Protein 1WDV (pdb70)

Secondary structure (DSSP, 8-state):
-HHHHHHHHHT---EEE-----SSHHHHHHHHTS-GGGBEEEEEEEETTS-EEEEEEETT--B-S---TTTTS-EEEPPHHHHHHHHSS-GGG--SSS--TTPEEEEEGGGTT-S-EEEE-SSTT-EEEE-HHHHHHHHTPEEE--B-/-HHHHHHHHTT--PEEE------SHHHHHHHHTS-GGGBEEEEEEEETTS-EEEEEEETT--B-S---TTTTS-EEEPPHHHHHHHHSS-TT---SSSPPSS-EEEEEGGGGG-S-EEEEEEETTEEEEE-HHHHHHHH--EEE--B-

Organism: Aeropyrum pernix (strain ATCC 700893 / DSM 11879 / JCM 9820 / NBRC 100138 / K1) (NCBI:txid272557)

B-factor: mean 16.41, std 9.58, range [3.31, 51.86]

InterPro domains:
  IPR007214 YbaK/aminoacyl-tRNA synthetase-associated domain [PF04073] (22-140)
  IPR036754 YbaK/aminoacyl-tRNA synthetase-associated domain superfamily [G3DSA:3.90.960.10] (1-151)
  IPR036754 YbaK/aminoacyl-tRNA synthetase-associated domain superfamily [SSF55826] (2-149)

Sequence (296 aa):
EKVEEWIKARGLTWRLLIQKPTRTVAEAAALLGVSESEIVKTLIVLDNAGGVYAVVIPGDKRLNINSKELAGKPVRLARANEVVELTG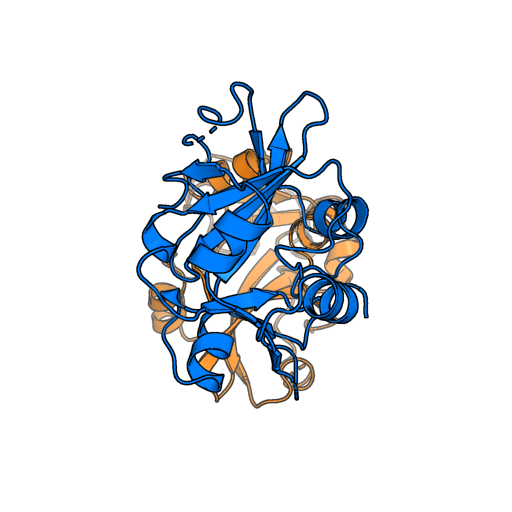YPVGGVPPVALPPNIVLVVDRILLSRKKVYGGGGRENALLEFSPRELVEATGAVVADVSEEKVEEWIKARGLTWRLLIQKPTRTVAEAAALLGVSESEIVKTLIVLDNAGGVYAVVIPGDKRLNINSKELAGKPVRLARANEVVELTGYPVGGVPPVALPPNIVLVVDRILLSRKKVYGGGGRENALLEFSPRELVEATGAVVADVSE

CATH classification: 3.90.960.10

Solvent-accessible surface area: 14643 Å² total

Radius of gyration: 19.97 Å; Cα contacts (8 Å, |Δi|>4): 627; chains: 2; bounding box: 56×34×49 Å

Foldseek 3Di:
DLLVVVCVVVVHPKDKDFPDFDDALCVVQVVVVHDQQQEWEFWWKDFPPGAIETEIGGRVWAWQQVLVVVVVGHMDTQPQVRLCVQFVAHPQARDQDSGPVRYAYEYECVQQVPQWGWYRRRHSGIIMIGGPVVSCVVRVHHYGHTTD/DLLVVQCVVLVHDWDKDFPDFDLALVSVCVVVVHDQQQAWEFFWKAFPVGAIETEIGGRPWAWAQVLVVVVVGHMDTDDQVRCCVQFVAGHSQGFQDSGDPRYAYEYAVVQQVDQWGWYHPRDRGIIIIDHPVVVCVSPVGHYYHTID

Structure (mmCIF, N/CA/C/O backbone):
data_1WDV
#
_entry.id   1WDV
#
_cell.length_a   47.435
_cell.length_b   58.917
_cell.length_c   53.603
_cell.angle_alpha   90.00
_cell.angle_beta   106.80
_cell.angle_gamma   90.00
#
_symmetry.space_group_name_H-M   'P 1 21 1'
#
loop_
_entity.id
_entity.type
_entity.pdbx_description
1 polymer 'hypothetical protein APE2540'
2 water water
#
loop_
_atom_site.group_PDB
_atom_site.id
_atom_site.type_symbol
_atom_site.label_atom_id
_atom_site.label_alt_id
_atom_site.label_comp_id
_atom_site.label_asym_id
_atom_site.label_entity_id
_atom_site.label_seq_id
_atom_site.pdbx_PDB_ins_code
_atom_site.Cartn_x
_atom_site.Cartn_y
_atom_site.Cartn_z
_atom_site.occupancy
_atom_site.B_iso_or_equiv
_atom_site.auth_seq_id
_atom_site.auth_comp_id
_atom_site.auth_asym_id
_atom_site.auth_atom_id
_atom_site.pdbx_PDB_model_num
ATOM 1 N N . GLU A 1 3 ? 25.815 -6.297 18.285 1.00 31.22 3 GLU A N 1
ATOM 2 C CA . GLU A 1 3 ? 24.917 -6.792 19.369 1.00 27.86 3 GLU A CA 1
ATOM 3 C C . GLU A 1 3 ? 25.358 -6.299 20.738 1.00 25.25 3 GLU A C 1
ATOM 4 O O . GLU A 1 3 ? 24.544 -5.783 21.495 1.00 22.09 3 GLU A O 1
ATOM 10 N N . LYS A 1 4 ? 26.643 -6.453 21.050 1.00 22.33 4 LYS A N 1
ATOM 11 C CA . LYS A 1 4 ? 27.150 -6.028 22.347 1.00 21.30 4 LYS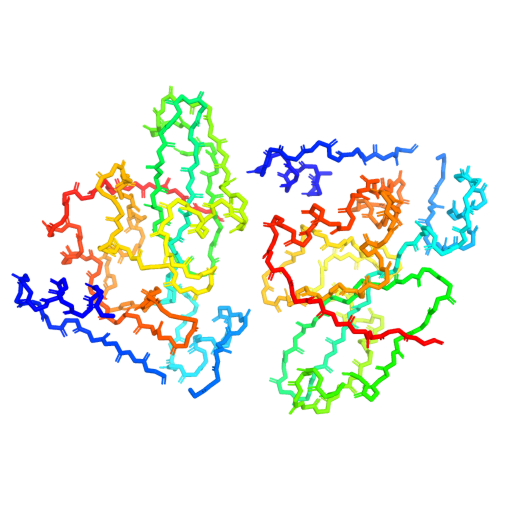 A CA 1
ATOM 12 C C . LYS A 1 4 ? 26.980 -4.528 22.569 1.00 18.39 4 LYS A C 1
ATOM 13 O O . LYS A 1 4 ? 26.638 -4.105 23.663 1.00 17.75 4 LYS A O 1
ATOM 19 N N . VAL A 1 5 ? 27.226 -3.724 21.536 1.00 16.44 5 VAL A N 1
ATOM 20 C CA . VAL A 1 5 ? 27.090 -2.285 21.689 1.00 12.83 5 VAL A CA 1
ATOM 21 C C . VAL A 1 5 ? 25.633 -1.918 21.910 1.00 13.07 5 VAL A C 1
ATOM 22 O O . VAL A 1 5 ? 25.332 -1.124 22.784 1.00 13.07 5 VAL A O 1
ATOM 26 N N . GLU A 1 6 ? 24.732 -2.505 21.119 1.00 15.03 6 GLU A N 1
ATOM 27 C CA . GLU A 1 6 ? 23.298 -2.227 21.277 1.00 19.15 6 GLU A CA 1
ATOM 28 C C . GLU A 1 6 ? 22.812 -2.645 22.664 1.00 17.80 6 GLU A C 1
ATOM 29 O O . GLU A 1 6 ? 22.033 -1.928 23.297 1.00 16.46 6 GLU A O 1
ATOM 35 N N . GLU A 1 7 ? 23.270 -3.811 23.123 1.00 20.39 7 GLU A N 1
ATOM 36 C CA . GLU A 1 7 ? 22.895 -4.331 24.441 1.00 20.61 7 GLU A CA 1
ATOM 37 C C . GLU A 1 7 ? 23.442 -3.421 25.557 1.00 19.32 7 GLU A C 1
ATOM 38 O O . GLU A 1 7 ? 22.825 -3.266 26.608 1.00 17.66 7 GLU A O 1
ATOM 44 N N . TRP A 1 8 ? 24.594 -2.797 25.321 1.00 17.70 8 TRP A N 1
ATOM 45 C CA . TRP A 1 8 ? 25.200 -1.933 26.315 1.00 15.77 8 TRP A CA 1
ATOM 46 C C . TRP A 1 8 ? 24.347 -0.683 26.491 1.00 14.50 8 TRP A C 1
ATOM 47 O O . TRP A 1 8 ? 24.086 -0.240 27.606 1.00 13.85 8 TRP A O 1
ATOM 58 N N . ILE A 1 9 ? 23.917 -0.110 25.370 1.00 12.25 9 ILE A N 1
ATOM 59 C CA . ILE A 1 9 ? 23.109 1.094 25.370 1.00 13.74 9 ILE A CA 1
ATOM 60 C C . ILE A 1 9 ? 21.806 0.879 26.108 1.00 16.01 9 ILE A C 1
ATOM 61 O O . ILE A 1 9 ? 21.397 1.702 26.928 1.00 16.56 9 ILE A O 1
ATOM 66 N N . LYS A 1 10 ? 21.156 -0.226 25.781 1.00 16.70 10 LYS A N 1
ATOM 67 C CA . LYS A 1 10 ? 19.887 -0.562 26.408 1.00 20.57 10 LYS A CA 1
ATOM 68 C C . LYS A 1 10 ? 20.049 -0.749 27.927 1.00 21.54 10 LYS A C 1
ATOM 69 O O . LYS A 1 10 ? 19.238 -0.237 28.724 1.00 21.48 10 LYS A O 1
ATOM 75 N N . ALA A 1 11 ? 21.096 -1.468 28.332 1.00 22.63 11 ALA A N 1
ATOM 76 C CA . ALA A 1 11 ? 21.339 -1.709 29.755 1.00 22.19 11 ALA A CA 1
ATOM 77 C C . ALA A 1 11 ? 21.572 -0.424 30.577 1.00 23.82 11 ALA A C 1
ATOM 78 O O . ALA A 1 11 ? 21.284 -0.387 31.784 1.00 26.14 11 ALA A O 1
ATOM 80 N N . ARG A 1 12 ? 22.086 0.628 29.944 1.00 20.40 12 ARG A N 1
ATOM 81 C CA . ARG A 1 12 ? 22.334 1.889 30.633 1.00 20.29 12 ARG A CA 1
ATOM 82 C C . ARG A 1 12 ? 21.179 2.882 30.421 1.00 21.04 12 ARG A C 1
ATOM 83 O O . ARG A 1 12 ? 21.197 3.984 30.981 1.00 22.20 12 ARG A O 1
ATOM 91 N N . GLY A 1 13 ? 20.205 2.491 29.603 1.00 20.16 13 GLY A N 1
ATOM 92 C CA . GLY A 1 13 ? 19.045 3.328 29.305 1.00 19.61 13 GLY A CA 1
ATOM 93 C C . GLY A 1 13 ? 19.372 4.603 28.550 1.00 18.06 13 GLY A C 1
ATOM 94 O O . GLY A 1 13 ? 18.698 5.621 28.703 1.00 21.01 13 GLY A O 1
ATOM 95 N N . LEU A 1 14 ? 20.408 4.557 27.724 1.00 15.67 14 LEU A N 1
ATOM 96 C CA . LEU A 1 14 ? 20.825 5.740 26.997 1.00 15.04 14 LEU A CA 1
ATOM 97 C C . LEU A 1 14 ? 20.115 5.880 25.658 1.00 13.19 14 LEU A C 1
ATOM 98 O O . LEU A 1 14 ? 19.519 4.909 25.149 1.00 14.19 14 LEU A O 1
ATOM 103 N N . THR A 1 15 ? 20.170 7.090 25.104 1.00 12.49 15 THR A N 1
ATOM 104 C CA . THR A 1 15 ? 19.519 7.403 23.833 1.00 12.67 15 THR A CA 1
ATOM 105 C C . THR A 1 15 ? 20.430 7.270 22.612 1.00 11.63 15 THR A C 1
ATOM 106 O O . THR A 1 15 ? 20.022 7.615 21.497 1.00 12.87 15 THR A O 1
ATOM 110 N N . TRP A 1 16 ? 21.635 6.741 22.818 1.00 10.36 16 TRP A N 1
ATOM 111 C CA . TRP A 1 16 ? 22.597 6.581 21.722 1.00 9.89 16 TRP A CA 1
ATOM 112 C C . TRP A 1 16 ? 22.021 5.677 20.637 1.00 10.31 16 TRP A C 1
ATOM 113 O O . TRP A 1 16 ? 21.205 4.804 20.911 1.00 12.35 16 TRP A O 1
ATOM 124 N N . ARG A 1 17 ? 22.479 5.871 19.406 1.00 9.79 17 ARG A N 1
ATOM 125 C CA . ARG A 1 17 ? 21.946 5.116 18.284 1.00 11.25 17 ARG A CA 1
ATOM 126 C C . ARG A 1 17 ? 23.043 4.602 17.379 1.00 10.54 17 ARG A C 1
ATOM 127 O O . ARG A 1 17 ? 24.117 5.195 17.318 1.00 11.68 17 ARG A O 1
ATOM 135 N N . LEU A 1 18 ? 22.768 3.511 16.666 1.00 8.96 18 LEU A N 1
ATOM 136 C CA . LEU A 1 18 ? 23.723 2.992 15.684 1.00 10.14 18 LEU A CA 1
ATOM 137 C C . LEU A 1 18 ? 23.232 3.431 14.300 1.00 11.61 18 LEU A C 1
ATOM 138 O O . LEU A 1 18 ? 22.065 3.200 13.939 1.00 15.51 18 LEU A O 1
ATOM 143 N N . LEU A 1 19 ? 24.101 4.077 13.536 1.00 9.83 19 LEU A N 1
ATOM 144 C CA . LEU A 1 19 ? 23.757 4.531 12.195 1.00 10.80 19 LEU A CA 1
ATOM 145 C C . LEU A 1 19 ? 24.498 3.599 11.261 1.00 10.39 19 LEU A C 1
ATOM 146 O O . LEU A 1 19 ? 25.654 3.252 11.505 1.00 10.65 19 LEU A O 1
ATOM 151 N N . ILE A 1 20 ? 23.837 3.180 10.186 1.00 10.83 20 ILE A N 1
ATOM 152 C CA . ILE A 1 20 ? 24.458 2.222 9.267 1.00 10.16 20 ILE A CA 1
ATOM 153 C C . ILE A 1 20 ? 24.846 2.807 7.930 1.00 9.48 20 ILE A C 1
ATOM 154 O O . ILE A 1 20 ? 24.037 3.448 7.282 1.00 9.98 20 ILE A O 1
ATOM 167 N N . GLN A 1 22 ? 25.768 2.147 4.086 1.00 13.82 22 GLN A N 1
ATOM 168 C CA . GLN A 1 22 ? 25.518 1.061 3.142 1.00 11.98 22 GLN A CA 1
ATOM 169 C C . GLN A 1 22 ? 26.817 0.325 2.784 1.00 14.63 22 GLN A C 1
ATOM 170 O O . GLN A 1 22 ? 26.849 -0.908 2.689 1.00 16.16 22 GLN A O 1
ATOM 176 N N . LYS A 1 23 ? 27.878 1.093 2.573 1.00 14.23 23 LYS A N 1
ATOM 177 C CA . LYS A 1 23 ? 29.194 0.537 2.312 1.00 16.81 23 LYS A CA 1
ATOM 178 C C . LYS A 1 23 ? 30.070 1.111 3.417 1.00 17.47 23 LYS A C 1
ATOM 179 O O . LYS A 1 23 ? 29.954 2.278 3.767 1.00 15.06 23 LYS A O 1
ATOM 185 N N . PRO A 1 24 ? 30.950 0.296 3.996 1.00 18.78 24 PRO A N 1
ATOM 186 C CA . PRO A 1 24 ? 31.781 0.882 5.055 1.00 16.99 24 PRO A CA 1
ATOM 187 C C . PRO A 1 24 ? 32.660 2.039 4.552 1.00 16.39 24 PRO A C 1
ATOM 188 O O . PRO A 1 24 ? 33.165 2.013 3.433 1.00 15.23 24 PRO A O 1
ATOM 192 N N . THR A 1 25 ? 32.837 3.068 5.376 1.00 17.37 25 THR A N 1
ATOM 193 C CA . THR A 1 25 ? 33.676 4.163 4.930 1.00 17.28 25 THR A CA 1
ATOM 194 C C . THR A 1 25 ? 35.114 3.744 5.108 1.00 16.76 25 THR A C 1
ATOM 195 O O . THR A 1 25 ? 35.437 2.939 5.991 1.00 20.41 25 THR A O 1
ATOM 199 N N . ARG A 1 26 ? 35.968 4.286 4.268 1.00 18.42 26 ARG A N 1
ATOM 200 C CA . ARG A 1 26 ? 37.382 3.946 4.311 1.00 19.98 26 ARG A CA 1
ATOM 201 C C . ARG A 1 26 ? 38.229 5.053 4.908 1.00 17.94 26 ARG A C 1
ATOM 202 O O . ARG A 1 26 ? 39.407 4.834 5.224 1.00 20.68 26 ARG A O 1
ATOM 210 N N . THR A 1 27 ? 37.647 6.243 5.046 1.00 14.43 27 THR A N 1
ATOM 211 C CA . THR A 1 27 ? 38.382 7.371 5.619 1.00 12.67 27 THR A CA 1
ATOM 212 C C . THR A 1 27 ? 37.468 8.222 6.504 1.00 11.19 27 THR A C 1
ATOM 213 O O . THR A 1 27 ? 36.220 8.173 6.400 1.00 9.98 27 THR A O 1
ATOM 217 N N . VAL A 1 28 ? 38.098 9.015 7.374 1.00 10.32 28 VAL A N 1
ATOM 218 C CA . VAL A 1 28 ? 37.346 9.906 8.247 1.00 10.53 28 VAL A CA 1
ATOM 219 C C . VAL A 1 28 ? 36.628 10.970 7.392 1.00 8.99 28 VAL A C 1
ATOM 220 O O . VAL A 1 28 ? 35.491 11.375 7.701 1.00 8.51 28 VAL A O 1
ATOM 224 N N . ALA A 1 29 ? 37.278 11.426 6.319 1.00 7.09 29 ALA A N 1
ATOM 225 C CA . ALA A 1 29 ? 36.659 12.417 5.437 1.00 7.12 29 ALA A CA 1
ATOM 226 C C . ALA A 1 29 ? 35.339 11.870 4.898 1.00 8.70 29 ALA A C 1
ATOM 227 O O . ALA A 1 29 ? 34.328 12.578 4.869 1.00 7.95 29 ALA A O 1
ATOM 229 N N . GLU A 1 30 ? 35.353 10.608 4.465 1.00 8.95 30 GLU A N 1
ATOM 230 C CA . GLU A 1 30 ? 34.133 10.030 3.917 1.00 9.81 30 GLU A CA 1
ATOM 231 C C . GLU A 1 30 ? 33.023 9.926 4.960 1.00 8.89 30 GLU A C 1
ATOM 232 O O . GLU A 1 30 ? 31.884 10.257 4.673 1.00 7.91 30 GLU A O 1
ATOM 238 N N . ALA A 1 31 ? 33.361 9.487 6.173 1.00 7.27 31 ALA A N 1
ATOM 239 C CA . ALA A 1 31 ? 32.356 9.376 7.219 1.00 6.97 31 ALA A CA 1
ATOM 240 C C . ALA A 1 31 ? 31.777 10.755 7.547 1.00 8.49 31 ALA A C 1
ATOM 241 O O . ALA A 1 31 ? 30.554 10.931 7.694 1.00 9.99 31 ALA A O 1
ATOM 243 N N . ALA A 1 32 ? 32.641 11.766 7.628 1.00 7.87 32 ALA A N 1
ATOM 244 C CA . ALA A 1 32 ? 32.121 13.095 7.954 1.00 7.22 32 ALA A CA 1
ATOM 245 C C . ALA A 1 32 ? 31.168 13.620 6.859 1.00 6.82 32 ALA A C 1
ATOM 246 O O . ALA A 1 32 ? 30.071 14.119 7.143 1.00 7.20 32 ALA A O 1
ATOM 248 N N . ALA A 1 33 ? 31.568 13.466 5.610 1.00 7.60 33 ALA A N 1
ATOM 249 C CA . ALA A 1 33 ? 30.753 13.929 4.489 1.00 8.89 33 ALA A CA 1
ATOM 250 C C . ALA A 1 33 ? 29.410 13.223 4.417 1.00 8.25 33 ALA A C 1
ATOM 251 O O . ALA A 1 33 ? 28.376 13.872 4.215 1.00 11.29 33 ALA A O 1
ATOM 253 N N . LEU A 1 34 ? 29.415 11.906 4.582 1.00 8.44 34 LEU A N 1
ATOM 254 C CA . LEU A 1 34 ? 28.169 11.141 4.492 1.00 10.56 34 LEU A CA 1
ATOM 255 C C . LEU A 1 34 ? 27.170 11.461 5.596 1.00 11.42 34 LEU A C 1
ATOM 256 O O . LEU A 1 34 ? 25.955 11.348 5.393 1.00 12.94 34 LEU A O 1
ATOM 261 N N . LEU A 1 35 ? 27.667 11.887 6.754 1.00 7.58 35 LEU A N 1
ATOM 262 C CA . LEU A 1 35 ? 26.813 12.276 7.867 1.00 10.22 35 LEU A CA 1
ATOM 263 C C . LEU A 1 35 ? 26.538 13.793 7.908 1.00 9.83 35 LEU A C 1
ATOM 264 O O . LEU A 1 35 ? 25.749 14.288 8.730 1.00 12.35 35 LEU A O 1
ATOM 269 N N . GLY A 1 36 ? 27.201 14.535 7.020 1.00 10.11 36 GLY A N 1
ATOM 270 C CA . GLY A 1 36 ? 27.000 15.974 6.961 1.00 9.45 36 GLY A CA 1
ATOM 271 C C . GLY A 1 36 ? 27.602 16.747 8.116 1.00 9.47 36 GLY A C 1
ATOM 272 O O . GLY A 1 36 ? 27.121 17.832 8.478 1.00 9.92 36 GLY A O 1
ATOM 273 N N . VAL A 1 37 ? 28.661 16.191 8.702 1.00 7.27 37 VAL A N 1
ATOM 274 C CA . VAL A 1 37 ? 29.306 16.830 9.833 1.00 6.59 37 VAL A CA 1
ATOM 275 C C . VAL A 1 37 ? 30.758 17.083 9.516 1.00 5.91 37 VAL A C 1
ATOM 276 O O . VAL A 1 37 ? 31.144 16.998 8.365 1.00 6.35 37 VAL A O 1
ATOM 280 N N . SER A 1 38 ? 31.542 17.434 10.526 1.00 7.13 38 SER A N 1
ATOM 281 C CA . SER A 1 38 ? 32.970 17.702 10.308 1.00 7.52 38 SER A CA 1
ATOM 282 C C . SER A 1 38 ? 33.776 16.521 10.764 1.00 6.81 38 SER A C 1
ATOM 283 O O . SER A 1 38 ? 33.262 15.658 11.466 1.00 6.14 38 SER A O 1
ATOM 286 N N . GLU A 1 39 ? 35.046 16.479 10.375 1.00 6.07 39 GLU A N 1
ATOM 287 C CA . GLU A 1 39 ? 35.881 15.369 10.801 1.00 7.27 39 GLU A CA 1
ATOM 288 C C . GLU A 1 39 ? 36.043 15.322 12.310 1.00 8.43 39 GLU A C 1
ATOM 289 O O . GLU A 1 39 ? 36.201 14.238 12.887 1.00 7.90 39 GLU A O 1
ATOM 295 N N . SER A 1 40 ? 36.006 16.486 12.951 1.00 7.73 40 SER A N 1
ATOM 296 C CA . SER A 1 40 ? 36.160 16.532 14.399 1.00 5.59 40 SER A CA 1
ATOM 297 C C . SER A 1 40 ? 34.991 15.853 15.110 1.00 8.56 40 SER A C 1
ATOM 298 O O . SER A 1 40 ? 35.098 15.525 16.291 1.00 10.36 40 SER A O 1
ATOM 301 N N . GLU A 1 41 ? 33.894 15.656 14.395 1.00 6.02 41 GLU A N 1
ATOM 302 C CA . GLU A 1 41 ? 32.728 14.964 14.967 1.00 5.19 41 GLU A CA 1
ATOM 303 C C . GLU A 1 41 ? 32.723 13.464 14.725 1.00 6.55 41 GLU A C 1
ATOM 304 O O . GLU A 1 41 ? 31.815 12.762 15.194 1.00 6.79 41 GLU A O 1
ATOM 310 N N . ILE A 1 42 ? 33.695 12.973 13.952 1.00 3.31 42 ILE A N 1
ATOM 311 C CA . ILE A 1 42 ? 33.845 11.530 13.706 1.00 7.18 42 ILE A CA 1
ATOM 312 C C . ILE A 1 42 ? 34.989 11.140 14.653 1.00 10.25 42 ILE A C 1
ATOM 313 O O . ILE A 1 42 ? 36.155 11.492 14.411 1.00 13.98 42 ILE A O 1
ATOM 318 N N . VAL A 1 43 ? 34.697 10.406 15.710 1.00 7.10 43 VAL A N 1
ATOM 319 C CA . VAL A 1 43 ? 35.762 10.103 16.652 1.00 6.73 43 VAL A CA 1
ATOM 320 C C . VAL A 1 43 ? 36.320 8.711 16.483 1.00 9.27 43 VAL A C 1
ATOM 321 O O . VAL A 1 43 ? 35.596 7.781 16.143 1.00 11.08 43 VAL A O 1
ATOM 325 N N . LYS A 1 44 ? 37.621 8.579 16.706 1.00 10.36 44 LYS A N 1
ATOM 326 C CA . LYS A 1 44 ? 38.211 7.259 16.587 1.00 11.53 44 LYS A CA 1
ATOM 327 C C . LYS A 1 44 ? 38.609 6.756 17.957 1.00 8.89 44 LYS A C 1
ATOM 328 O O . LYS A 1 44 ? 39.023 7.540 18.801 1.00 11.01 44 LYS A O 1
ATOM 334 N N . THR A 1 45 ? 38.402 5.456 18.169 1.00 11.29 45 THR A N 1
ATOM 335 C CA . THR A 1 45 ? 38.759 4.763 19.403 1.00 9.32 45 THR A CA 1
ATOM 336 C C . THR A 1 45 ? 40.076 4.102 19.069 1.00 9.17 45 THR A C 1
ATOM 337 O O . THR A 1 45 ? 40.101 3.113 18.340 1.00 10.95 45 THR A O 1
ATOM 341 N N . LEU A 1 46 ? 41.164 4.657 19.572 1.00 7.40 46 LEU A N 1
ATOM 342 C CA . LEU A 1 46 ? 42.484 4.109 19.301 1.00 6.83 46 LEU A CA 1
ATOM 343 C C . LEU A 1 46 ? 42.956 3.223 20.423 1.00 6.91 46 LEU A C 1
ATOM 344 O O . LEU A 1 46 ? 42.926 3.624 21.579 1.00 11.43 46 LEU A O 1
ATOM 349 N N . ILE A 1 47 ? 43.423 2.022 20.100 1.00 5.55 47 ILE A N 1
ATOM 350 C CA . ILE A 1 47 ? 43.923 1.161 21.173 1.00 5.87 47 ILE A CA 1
ATOM 351 C C . ILE A 1 47 ? 45.408 1.449 21.390 1.00 8.30 47 ILE A C 1
ATOM 352 O O . ILE A 1 47 ? 46.225 1.447 20.442 1.00 7.29 47 ILE A O 1
ATOM 357 N N . VAL A 1 48 ? 45.765 1.696 22.652 1.00 7.27 48 VAL A N 1
ATOM 358 C CA . VAL A 1 48 ? 47.142 2.015 23.016 1.00 6.26 48 VAL A CA 1
ATOM 359 C C . VAL A 1 48 ? 47.623 0.981 24.035 1.00 8.49 48 VAL A C 1
ATOM 360 O O . VAL A 1 48 ? 46.861 0.574 24.920 1.00 8.15 48 VAL A O 1
ATOM 364 N N . LEU A 1 49 ? 48.887 0.570 23.903 1.00 5.94 49 LEU A N 1
ATOM 365 C CA . LEU A 1 49 ? 49.445 -0.445 24.791 1.00 5.77 49 LEU A CA 1
ATOM 366 C C . LEU A 1 49 ? 50.625 0.067 25.583 1.00 7.87 49 LEU A C 1
ATOM 367 O O . LEU A 1 49 ? 51.479 0.745 25.021 1.00 10.44 49 LEU A O 1
ATOM 372 N N . ASP A 1 50 ? 50.707 -0.246 26.875 1.00 8.43 50 ASP A N 1
ATOM 373 C CA . ASP A 1 50 ? 51.900 0.151 27.593 1.00 10.74 50 ASP A CA 1
ATOM 374 C C . ASP A 1 50 ? 52.825 -1.074 27.622 1.00 13.13 50 ASP A C 1
ATOM 375 O O . ASP A 1 50 ? 52.479 -2.136 27.095 1.00 11.58 50 ASP A O 1
ATOM 380 N N . ASN A 1 51 ? 54.019 -0.942 28.187 1.00 12.82 51 ASN A N 1
ATOM 381 C CA . ASN A 1 51 ? 54.924 -2.083 28.194 1.00 15.80 51 ASN A CA 1
ATOM 382 C C . ASN A 1 51 ? 54.770 -3.077 29.349 1.00 16.07 51 ASN A C 1
ATOM 383 O O . ASN A 1 51 ? 55.675 -3.884 29.600 1.00 17.98 51 ASN A O 1
ATOM 388 N N . ALA A 1 52 ? 53.634 -3.043 30.039 1.00 12.20 52 ALA A N 1
ATOM 389 C CA . ALA A 1 52 ? 53.387 -3.951 31.144 1.00 15.39 52 ALA A CA 1
ATOM 390 C C . ALA A 1 52 ? 52.011 -4.600 31.079 1.00 12.94 52 ALA A C 1
ATOM 391 O O . ALA A 1 52 ? 51.388 -4.840 32.107 1.00 15.44 52 ALA A O 1
ATOM 393 N N . GLY A 1 53 ? 51.525 -4.857 29.862 1.00 11.95 53 GLY A N 1
ATOM 394 C CA . GLY A 1 53 ? 50.237 -5.497 29.703 1.00 11.08 53 GLY A CA 1
ATOM 395 C C . GLY A 1 53 ? 49.012 -4.598 29.768 1.00 11.02 53 GLY A C 1
ATOM 396 O O . GLY A 1 53 ? 47.885 -5.080 29.639 1.00 12.64 53 GLY A O 1
ATOM 397 N N . GLY A 1 54 ? 49.215 -3.299 29.939 1.00 10.01 54 GLY A N 1
ATOM 398 C CA . GLY A 1 54 ? 48.080 -2.387 30.024 1.00 9.62 54 GLY A CA 1
ATOM 399 C C . GLY A 1 54 ? 47.503 -2.040 28.657 1.00 9.09 54 GLY A C 1
ATOM 400 O O . GLY A 1 54 ? 48.236 -1.903 27.672 1.00 9.50 54 GLY A O 1
ATOM 401 N N . VAL A 1 55 ? 46.183 -1.915 28.595 1.00 9.07 55 VAL A N 1
ATOM 402 C CA . VAL A 1 55 ? 45.536 -1.617 27.331 1.00 8.35 55 VAL A CA 1
ATOM 403 C C . VAL A 1 55 ? 44.574 -0.472 27.546 1.00 7.45 55 VAL A C 1
ATOM 404 O O . VAL A 1 55 ? 43.766 -0.492 28.480 1.00 6.83 55 VAL A O 1
ATOM 408 N N . TYR A 1 56 ? 44.650 0.512 26.660 1.00 6.68 56 TYR A N 1
ATOM 409 C CA . TYR A 1 56 ? 43.787 1.676 26.730 1.00 6.32 56 TYR A CA 1
ATOM 410 C C . TYR A 1 56 ? 43.018 1.885 25.421 1.00 5.63 56 TYR A C 1
ATOM 411 O O . TYR A 1 56 ? 43.493 1.493 24.352 1.00 8.42 56 TYR A O 1
ATOM 420 N N . ALA A 1 57 ? 41.826 2.463 25.523 1.00 5.45 57 ALA A N 1
ATOM 421 C CA . ALA A 1 57 ? 41.005 2.816 24.351 1.00 3.68 57 ALA A CA 1
ATOM 422 C C . ALA A 1 57 ? 40.949 4.339 24.510 1.00 4.96 57 ALA A C 1
ATOM 423 O O . ALA A 1 57 ? 40.450 4.844 25.503 1.00 6.56 57 ALA A O 1
ATOM 425 N N . VAL A 1 58 ? 41.469 5.050 23.515 1.00 6.02 58 VAL A N 1
ATOM 426 C CA . VAL A 1 58 ? 41.584 6.500 23.579 1.00 5.69 58 VAL A CA 1
ATOM 427 C C . VAL A 1 58 ? 40.739 7.124 22.470 1.00 6.31 58 VAL A C 1
ATOM 428 O O . VAL A 1 58 ? 41.011 6.928 21.289 1.00 6.93 58 VAL A O 1
ATOM 432 N N . VAL A 1 59 ? 39.725 7.889 22.868 1.00 4.73 59 VAL A N 1
ATOM 433 C CA . VAL A 1 59 ? 38.814 8.512 21.927 1.00 6.12 59 VAL A CA 1
ATOM 434 C C . VAL A 1 59 ? 39.234 9.931 21.612 1.00 6.24 59 VAL A C 1
ATOM 435 O O . VAL A 1 59 ? 39.285 10.789 22.507 1.00 7.80 59 VAL A O 1
ATOM 439 N N . ILE A 1 60 ? 39.545 10.171 20.332 1.00 6.65 60 ILE A N 1
ATOM 440 C CA . ILE A 1 60 ? 39.991 11.489 19.889 1.00 6.77 60 ILE A CA 1
ATOM 441 C C . ILE A 1 60 ? 39.241 11.959 18.646 1.00 5.61 60 ILE A C 1
ATOM 442 O O . ILE A 1 60 ? 38.592 11.161 17.955 1.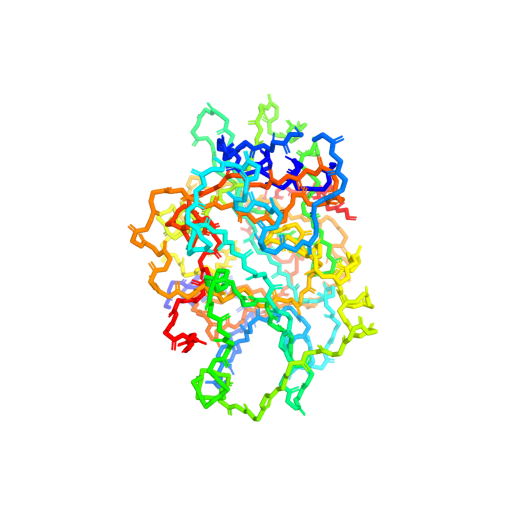00 7.44 60 ILE A O 1
ATOM 447 N N . PRO A 1 61 ? 39.272 13.273 18.375 1.00 7.68 61 PRO A N 1
ATOM 448 C CA . PRO A 1 61 ? 38.609 13.869 17.201 1.00 9.35 61 PRO A CA 1
ATOM 449 C C . PRO A 1 61 ? 39.201 13.277 15.929 1.00 9.22 61 PRO A C 1
ATOM 450 O O . PRO A 1 61 ? 40.387 12.976 15.870 1.00 8.64 61 PRO A O 1
ATOM 454 N N . GLY A 1 62 ? 38.377 13.150 14.901 1.00 8.87 62 GLY A N 1
ATOM 455 C CA . GLY A 1 62 ? 38.817 12.542 13.660 1.00 7.87 62 GLY A CA 1
ATOM 456 C C . GLY A 1 62 ? 39.872 13.288 12.884 1.00 8.23 62 GLY A C 1
ATOM 457 O O . GLY A 1 62 ? 40.581 12.665 12.058 1.00 7.88 62 GLY A O 1
ATOM 458 N N . ASP A 1 63 ? 39.956 14.602 13.118 1.00 7.00 63 ASP A N 1
ATOM 459 C CA . ASP A 1 63 ? 40.946 15.427 12.438 1.00 7.73 63 ASP A CA 1
ATOM 460 C C . ASP A 1 63 ? 42.239 15.579 13.238 1.00 9.88 63 ASP A C 1
ATOM 461 O O . ASP A 1 63 ? 43.060 16.434 12.925 1.00 9.58 63 ASP A O 1
ATOM 466 N N . LYS A 1 64 ? 42.444 14.739 14.255 1.00 9.63 64 LYS A N 1
ATOM 467 C CA . LYS A 1 64 ? 43.694 14.806 15.028 1.00 10.35 64 LYS A CA 1
ATOM 468 C C . LYS A 1 64 ? 44.319 13.423 15.073 1.00 11.24 64 LYS A C 1
ATOM 469 O O . LYS A 1 64 ? 43.746 12.455 14.582 1.00 11.47 64 LYS A O 1
ATOM 475 N N . ARG A 1 65 ? 45.535 13.352 15.605 1.00 9.93 65 ARG A N 1
ATOM 476 C CA . ARG A 1 65 ? 46.225 12.078 15.781 1.00 11.03 65 ARG A CA 1
ATOM 477 C C . ARG A 1 65 ? 46.612 11.967 17.248 1.00 9.86 65 ARG A C 1
ATOM 478 O O . ARG A 1 65 ? 46.594 12.953 17.992 1.00 9.63 65 ARG A O 1
ATOM 486 N N . LEU A 1 66 ? 46.946 10.766 17.682 1.00 7.90 66 LEU A N 1
ATOM 487 C CA . LEU A 1 66 ? 47.329 10.587 19.076 1.00 8.18 66 LEU A CA 1
ATOM 488 C C . LEU A 1 66 ? 48.649 11.265 19.436 1.00 8.85 66 LEU A C 1
ATOM 489 O O . LEU A 1 66 ? 49.615 11.201 18.671 1.00 9.19 66 LEU A O 1
ATOM 494 N N . ASN A 1 67 ? 48.680 11.908 20.605 1.00 10.20 67 ASN A N 1
ATOM 495 C CA . ASN A 1 67 ? 49.904 12.517 21.113 1.00 12.44 67 ASN A CA 1
ATOM 496 C C . ASN A 1 67 ? 50.488 11.411 22.023 1.00 11.52 67 ASN A C 1
ATOM 497 O O . ASN A 1 67 ? 50.055 11.227 23.175 1.00 11.02 67 ASN A O 1
ATOM 502 N N . ILE A 1 68 ? 51.440 10.657 21.477 1.00 11.37 68 ILE A N 1
ATOM 503 C CA . ILE A 1 68 ? 52.059 9.544 22.193 1.00 14.14 68 ILE A CA 1
ATOM 504 C C . ILE A 1 68 ? 52.656 9.948 23.529 1.00 14.16 68 ILE A C 1
ATOM 505 O O . ILE A 1 68 ? 52.437 9.285 24.536 1.00 13.51 68 ILE A O 1
ATOM 510 N N . ASN A 1 69 ? 53.392 11.047 23.528 1.00 14.57 69 ASN A N 1
ATOM 511 C CA . ASN A 1 69 ? 54.023 11.546 24.744 1.00 16.66 69 ASN A CA 1
ATOM 512 C C . ASN A 1 69 ? 52.980 11.798 25.823 1.00 14.13 69 ASN A C 1
ATOM 513 O O . ASN A 1 69 ? 53.207 11.520 26.989 1.00 13.56 69 ASN A O 1
ATOM 518 N N . SER A 1 70 ? 51.836 12.344 25.430 1.00 15.37 70 SER A N 1
ATOM 519 C CA . SER A 1 70 ? 50.784 12.587 26.403 1.00 15.73 70 SER A CA 1
ATOM 520 C C . SER A 1 70 ? 50.258 11.297 27.025 1.00 14.63 70 SER A C 1
ATOM 521 O O . SER A 1 70 ? 49.966 11.268 28.217 1.00 12.73 70 SER A O 1
ATOM 532 N N . LYS A 1 72 ? 52.015 8.554 27.339 1.00 13.39 72 LYS A N 1
ATOM 533 C CA . LYS A 1 72 ? 53.108 8.016 28.136 1.00 13.66 72 LYS A CA 1
ATOM 534 C C . LYS A 1 72 ? 53.043 8.643 29.522 1.00 13.72 72 LYS A C 1
ATOM 535 O O . LYS A 1 72 ? 53.259 7.962 30.534 1.00 14.74 72 LYS A O 1
ATOM 541 N N . GLU A 1 73 ? 52.740 9.940 29.565 1.00 13.72 73 GLU A N 1
ATOM 542 C CA . GLU A 1 73 ? 52.615 10.654 30.835 1.00 15.62 73 GLU A CA 1
ATOM 543 C C . GLU A 1 73 ? 51.384 10.156 31.596 1.00 15.49 73 GLU A C 1
ATOM 544 O O . GLU A 1 73 ? 51.437 9.901 32.803 1.00 15.82 73 GLU A O 1
ATOM 550 N N . LEU A 1 74 ? 50.270 9.996 30.892 1.00 15.10 74 LEU A N 1
ATOM 551 C CA . LEU A 1 74 ? 49.051 9.525 31.552 1.00 17.21 74 LEU A CA 1
ATOM 552 C C . LEU A 1 74 ? 49.240 8.106 32.089 1.00 17.89 74 LEU A C 1
ATOM 553 O O . LEU A 1 74 ? 48.891 7.803 33.241 1.00 18.94 74 LEU A O 1
ATOM 558 N N . ALA A 1 75 ? 49.808 7.236 31.261 1.00 16.34 75 ALA A N 1
ATOM 559 C CA . ALA A 1 75 ? 50.026 5.840 31.643 1.00 18.41 75 ALA A CA 1
ATOM 560 C C . ALA A 1 75 ? 51.108 5.696 32.705 1.00 19.82 75 ALA A C 1
ATOM 561 O O . ALA A 1 75 ? 51.061 4.780 33.532 1.00 22.82 75 ALA A O 1
ATOM 563 N N . GLY A 1 76 ? 52.090 6.593 32.659 1.00 20.41 76 GLY A N 1
ATOM 564 C CA . GLY A 1 76 ? 53.193 6.535 33.598 1.00 20.67 76 GLY A CA 1
ATOM 565 C C . GLY A 1 76 ? 54.184 5.465 33.181 1.00 19.61 76 GLY A C 1
ATOM 566 O O . GLY A 1 76 ? 55.072 5.098 33.944 1.00 18.81 76 GLY A O 1
ATOM 567 N N . LYS A 1 77 ? 54.031 4.975 31.954 1.00 18.69 77 LYS A N 1
ATOM 568 C CA . LYS A 1 77 ? 54.873 3.915 31.399 1.00 17.55 77 LYS A CA 1
ATOM 569 C C . LYS A 1 77 ? 55.007 4.132 29.899 1.00 15.51 77 LYS A C 1
ATOM 570 O O . LYS A 1 77 ? 54.183 4.802 29.301 1.00 13.62 77 LYS A O 1
ATOM 576 N N . PRO A 1 78 ? 56.046 3.549 29.276 1.00 14.39 78 PRO A N 1
ATOM 577 C CA . PRO A 1 78 ? 56.241 3.694 27.835 1.00 13.66 78 PRO A CA 1
ATOM 578 C C . PRO A 1 78 ? 55.000 3.131 27.126 1.00 13.12 78 PRO A C 1
ATOM 579 O O . PRO A 1 78 ? 54.474 2.090 27.536 1.00 12.66 78 PRO A O 1
ATOM 583 N N . VAL A 1 79 ? 54.546 3.791 26.066 1.00 11.97 79 VAL A N 1
ATOM 584 C CA . VAL A 1 79 ? 53.369 3.295 25.332 1.00 10.66 79 VAL A CA 1
ATOM 585 C C . VAL A 1 79 ? 53.561 3.310 23.828 1.00 10.23 79 VAL A C 1
ATOM 586 O O . VAL A 1 79 ? 54.502 3.918 23.303 1.00 13.88 79 VAL A O 1
ATOM 590 N N . ARG A 1 80 ? 52.654 2.636 23.132 1.00 9.23 80 ARG A N 1
ATOM 591 C CA . ARG A 1 80 ? 52.689 2.627 21.674 1.00 8.81 80 ARG A CA 1
ATOM 592 C C . ARG A 1 80 ? 51.293 2.322 21.195 1.00 10.14 80 ARG A C 1
ATOM 593 O O . ARG A 1 80 ? 50.445 1.897 21.967 1.00 9.53 80 ARG A O 1
ATOM 601 N N . LEU A 1 81 ? 51.057 2.544 19.903 1.00 8.77 81 LEU A N 1
ATOM 602 C CA . LEU A 1 81 ? 49.767 2.216 19.312 1.00 6.67 81 LEU A CA 1
ATOM 603 C C . LEU A 1 81 ? 49.749 0.724 19.086 1.00 7.59 81 LEU A C 1
ATOM 604 O O . LEU A 1 81 ? 50.777 0.149 18.708 1.00 8.89 81 LEU A O 1
ATOM 609 N N . ALA A 1 82 ? 48.611 0.104 19.365 1.00 7.10 82 ALA A N 1
ATOM 610 C CA . ALA A 1 82 ? 48.421 -1.321 19.067 1.00 6.99 82 ALA A CA 1
ATOM 611 C C . ALA A 1 82 ? 48.378 -1.389 17.547 1.00 6.45 82 ALA A C 1
ATOM 612 O O . ALA A 1 82 ? 47.830 -0.489 16.881 1.00 10.73 82 ALA A O 1
ATOM 614 N N . ARG A 1 83 ? 48.962 -2.442 16.986 1.00 7.94 83 ARG A N 1
ATOM 615 C CA . ARG A 1 83 ? 48.915 -2.650 15.540 1.00 8.27 83 ARG A CA 1
ATOM 616 C C . ARG A 1 83 ? 47.528 -3.209 15.198 1.00 8.62 83 ARG A C 1
ATOM 617 O O . ARG A 1 83 ? 46.827 -3.723 16.071 1.00 8.38 83 ARG A O 1
ATOM 625 N N . ALA A 1 84 ? 47.112 -3.106 13.943 1.00 10.18 84 ALA A N 1
ATOM 626 C CA . ALA A 1 84 ? 45.762 -3.558 13.562 1.00 7.45 84 ALA A CA 1
ATOM 627 C C . ALA A 1 84 ? 45.354 -4.963 13.987 1.00 8.42 84 ALA A C 1
ATOM 628 O O . ALA A 1 84 ? 44.203 -5.183 14.387 1.00 8.28 84 ALA A O 1
ATOM 630 N N . ASN A 1 85 ? 46.273 -5.922 13.908 1.00 9.19 85 ASN A N 1
ATOM 631 C CA . ASN A 1 85 ? 45.952 -7.283 14.314 1.00 9.01 85 ASN A CA 1
ATOM 632 C C . ASN A 1 85 ? 45.733 -7.308 15.824 1.00 8.53 85 ASN A C 1
ATOM 633 O O . ASN A 1 85 ? 44.889 -8.053 16.327 1.00 9.41 85 ASN A O 1
ATOM 638 N N . GLU A 1 86 ? 46.475 -6.471 16.545 1.00 7.71 86 GLU A N 1
ATOM 639 C CA . GLU A 1 86 ? 46.347 -6.418 17.999 1.00 6.64 86 GLU A CA 1
ATOM 640 C C . GLU A 1 86 ? 45.019 -5.790 18.378 1.00 9.45 86 GLU A C 1
ATOM 641 O O . GLU A 1 86 ? 44.398 -6.194 19.363 1.00 7.30 86 GLU A O 1
ATOM 647 N N . VAL A 1 87 ? 44.609 -4.767 17.621 1.00 8.06 87 VAL A N 1
ATOM 648 C CA . VAL A 1 87 ? 43.330 -4.107 17.884 1.00 8.01 87 VAL A CA 1
ATOM 649 C C . VAL A 1 87 ? 42.189 -5.142 17.834 1.00 9.20 87 VAL A C 1
ATOM 650 O O . VAL A 1 87 ? 41.355 -5.204 18.734 1.00 9.36 87 VAL A O 1
ATOM 654 N N . VAL A 1 88 ? 42.146 -5.940 16.775 1.00 8.34 88 VAL A N 1
ATOM 655 C CA . VAL A 1 88 ? 41.094 -6.933 16.652 1.00 8.13 88 VAL A CA 1
ATOM 656 C C . VAL A 1 88 ? 41.167 -8.006 17.723 1.00 10.09 88 VAL A C 1
ATOM 657 O O . VAL A 1 88 ? 40.148 -8.354 18.340 1.00 9.86 88 VAL A O 1
ATOM 661 N N . GLU A 1 89 ? 42.378 -8.506 17.956 1.00 8.04 89 GLU A N 1
ATOM 662 C CA . GLU A 1 89 ? 42.610 -9.546 18.950 1.00 10.68 89 GLU A CA 1
ATOM 663 C C . GLU A 1 89 ? 42.225 -9.114 20.367 1.00 8.69 89 GLU A C 1
ATOM 664 O O . GLU A 1 89 ? 41.551 -9.840 21.080 1.00 9.09 89 GLU A O 1
ATOM 670 N N . LEU A 1 90 ? 42.652 -7.917 20.775 1.00 7.57 90 LEU A N 1
ATOM 671 C CA . LEU A 1 90 ? 42.383 -7.463 22.160 1.00 5.55 90 LEU A CA 1
ATOM 672 C C . LEU A 1 90 ? 40.975 -6.897 22.403 1.00 7.09 90 LEU A C 1
ATOM 673 O O . LEU A 1 90 ? 40.511 -6.873 23.554 1.00 8.28 90 LEU A O 1
ATOM 678 N N . THR A 1 91 ? 40.269 -6.481 21.343 1.00 7.05 91 THR A N 1
ATOM 679 C CA . THR A 1 91 ? 38.945 -5.901 21.550 1.00 6.49 91 THR A CA 1
ATOM 680 C C . THR A 1 91 ? 37.798 -6.773 21.095 1.00 5.19 91 THR A C 1
ATOM 681 O O . THR A 1 91 ? 36.701 -6.705 21.654 1.00 9.43 91 THR A O 1
ATOM 685 N N . GLY A 1 92 ? 38.059 -7.583 20.073 1.00 7.75 92 GLY A N 1
ATOM 686 C CA . GLY A 1 92 ? 37.024 -8.426 19.511 1.00 9.64 92 GLY A CA 1
ATOM 687 C C . GLY A 1 92 ? 36.193 -7.692 18.459 1.00 11.73 92 GLY A C 1
ATOM 688 O O . GLY A 1 92 ? 35.156 -8.197 18.012 1.00 12.04 92 GLY A O 1
ATOM 689 N N . TYR A 1 93 ? 36.617 -6.495 18.069 1.00 8.44 93 TYR A N 1
ATOM 690 C CA . TYR A 1 93 ? 35.889 -5.720 17.052 1.00 8.45 93 TYR A CA 1
ATOM 691 C C . TYR A 1 93 ? 36.789 -5.444 15.857 1.00 8.87 93 TYR A C 1
ATOM 692 O O . TYR A 1 93 ? 38.004 -5.396 15.980 1.00 10.31 93 TYR A O 1
ATOM 701 N N . PRO A 1 94 ? 36.188 -5.218 14.683 1.00 8.26 94 PRO A N 1
ATOM 702 C CA . PRO A 1 94 ? 36.998 -4.960 13.492 1.00 10.70 94 PRO A CA 1
ATOM 703 C C . PRO A 1 94 ? 37.686 -3.597 13.466 1.00 12.28 94 PRO A C 1
ATOM 704 O O . PRO A 1 94 ? 37.177 -2.623 14.004 1.00 12.32 94 PRO A O 1
ATOM 708 N N . VAL A 1 95 ? 38.862 -3.562 12.839 1.00 13.19 95 VAL A N 1
ATOM 709 C CA . VAL A 1 95 ? 39.673 -2.363 12.730 1.00 19.00 95 VAL A CA 1
ATOM 710 C C . VAL A 1 95 ? 38.878 -1.074 12.555 1.00 19.86 95 VAL A C 1
ATOM 711 O O . VAL A 1 95 ? 39.089 -0.117 13.301 1.00 25.78 95 VAL A O 1
ATOM 715 N N . GLY A 1 96 ? 37.968 -1.036 11.588 1.00 19.65 96 GLY A N 1
ATOM 716 C CA . GLY A 1 96 ? 37.189 0.185 11.377 1.00 18.27 96 GLY A CA 1
ATOM 717 C C . GLY A 1 96 ? 35.883 0.332 12.155 1.00 19.07 96 GLY A C 1
ATOM 718 O O . GLY A 1 96 ? 35.022 1.172 11.824 1.00 20.86 96 GLY A O 1
ATOM 719 N N . GLY A 1 97 ? 35.711 -0.455 13.207 1.00 14.81 97 GLY A N 1
ATOM 720 C CA . GLY A 1 97 ? 34.476 -0.345 13.955 1.00 13.60 97 GLY A CA 1
ATOM 721 C C . GLY A 1 97 ? 34.617 -0.461 15.459 1.00 11.40 97 GLY A C 1
ATOM 722 O O . GLY A 1 97 ? 33.637 -0.781 16.143 1.00 12.17 97 GLY A O 1
ATOM 723 N N . VAL A 1 98 ? 35.810 -0.187 15.983 1.00 9.83 98 VAL A N 1
ATOM 724 C CA . VAL A 1 98 ? 36.048 -0.308 17.432 1.00 8.72 98 VAL A CA 1
ATOM 725 C C . VAL A 1 98 ? 35.205 0.692 18.200 1.00 7.01 98 VAL A C 1
ATOM 726 O O . VAL A 1 98 ? 35.351 1.887 18.004 1.00 8.24 98 VAL A O 1
ATOM 730 N N . PRO A 1 99 ? 34.299 0.216 19.063 1.00 7.63 99 PRO A N 1
ATOM 731 C CA . PRO A 1 99 ? 33.439 1.098 19.856 1.00 8.31 99 PRO A CA 1
ATOM 732 C C . PRO A 1 99 ? 34.139 1.573 21.128 1.00 9.69 99 PRO A C 1
ATOM 733 O O . PRO A 1 99 ? 35.121 0.986 21.558 1.00 7.06 99 PRO A O 1
ATOM 737 N N . PRO A 1 100 ? 33.624 2.651 21.755 1.00 8.66 100 PRO A N 1
ATOM 738 C CA . PRO A 1 100 ? 34.217 3.174 22.990 1.00 9.32 100 PRO A CA 1
ATOM 739 C C . PRO A 1 100 ? 33.585 2.533 24.235 1.00 9.33 100 PRO A C 1
ATOM 740 O O . PRO A 1 100 ? 33.937 2.854 25.373 1.00 11.52 100 PRO A O 1
ATOM 744 N N . VAL A 1 101 ? 32.642 1.624 24.017 1.00 8.48 101 VAL A N 1
ATOM 745 C CA . VAL A 1 101 ? 31.979 0.918 25.107 1.00 9.74 101 VAL A CA 1
ATOM 746 C C . VAL A 1 101 ? 31.847 -0.548 24.716 1.00 10.39 101 VAL A C 1
ATOM 747 O O . VAL A 1 101 ? 32.070 -0.915 23.550 1.00 7.61 101 VAL A O 1
ATOM 751 N N . ALA A 1 102 ? 31.494 -1.378 25.695 1.00 9.78 102 ALA A N 1
ATOM 752 C CA . ALA A 1 102 ? 31.324 -2.814 25.470 1.00 11.32 102 ALA A CA 1
ATOM 753 C C . ALA A 1 102 ? 32.614 -3.512 25.008 1.00 9.76 102 ALA A C 1
ATOM 754 O O . ALA A 1 102 ? 32.591 -4.509 24.244 1.00 10.36 102 ALA A O 1
ATOM 756 N N . LEU A 1 103 ? 33.742 -3.004 25.504 1.00 10.60 103 LEU A N 1
ATOM 757 C CA . LEU A 1 103 ? 35.052 -3.598 25.239 1.00 7.78 103 LEU A CA 1
ATOM 758 C C . LEU A 1 103 ? 35.388 -4.501 26.446 1.00 7.90 103 LEU A C 1
ATOM 759 O O . LEU A 1 103 ? 34.693 -4.429 27.495 1.00 9.04 103 LEU A O 1
ATOM 764 N N . PRO A 1 104 ? 36.417 -5.372 26.316 1.00 7.65 104 PRO A N 1
ATOM 765 C CA . PRO A 1 104 ? 36.781 -6.237 27.455 1.00 9.75 104 PRO A CA 1
ATOM 766 C C . PRO A 1 104 ? 37.075 -5.301 28.642 1.00 9.78 104 PRO A C 1
ATOM 767 O O . PRO A 1 104 ? 37.660 -4.217 28.484 1.00 9.49 104 PRO A O 1
ATOM 771 N N . PRO A 1 105 ? 36.672 -5.702 29.854 1.00 8.60 105 PRO A N 1
ATOM 772 C CA . PRO A 1 105 ? 36.866 -4.870 31.042 1.00 7.66 105 PRO A CA 1
ATOM 773 C C . PRO A 1 105 ? 38.254 -4.466 31.495 1.00 8.75 105 PRO A C 1
ATOM 774 O O . PRO A 1 105 ? 38.380 -3.613 32.373 1.00 10.02 105 PRO A O 1
ATOM 778 N N . ASN A 1 106 ? 39.297 -5.033 30.893 1.00 7.99 106 ASN A N 1
ATOM 779 C CA . ASN A 1 106 ? 40.645 -4.644 31.275 1.00 8.88 106 ASN A CA 1
ATOM 780 C C . ASN A 1 106 ? 41.058 -3.364 30.567 1.00 7.60 106 ASN A C 1
ATOM 781 O O . ASN A 1 106 ? 41.988 -2.685 30.998 1.00 8.64 106 ASN A O 1
ATOM 786 N N . ILE A 1 107 ? 40.365 -3.037 29.477 1.00 7.99 107 ILE A N 1
ATOM 787 C CA . ILE A 1 107 ? 40.737 -1.853 28.713 1.00 7.23 107 ILE A CA 1
ATOM 788 C C . ILE A 1 107 ? 40.268 -0.575 29.387 1.00 6.37 107 ILE A C 1
ATOM 789 O O . ILE A 1 107 ? 39.101 -0.419 29.724 1.00 8.55 107 ILE A O 1
ATOM 794 N N . VAL A 1 108 ? 41.216 0.331 29.588 1.00 4.95 108 VAL A N 1
ATOM 795 C CA . VAL A 1 108 ? 40.963 1.597 30.247 1.00 7.46 108 VAL A CA 1
ATOM 796 C C . VAL A 1 108 ? 40.576 2.654 29.231 1.00 7.37 108 VAL A C 1
ATOM 797 O O . VAL A 1 108 ? 41.334 2.910 28.283 1.00 8.43 108 VAL A O 1
ATOM 801 N N . LEU A 1 109 ? 39.428 3.298 29.448 1.00 6.67 109 LEU A N 1
ATOM 802 C CA . LEU A 1 109 ? 38.960 4.320 28.510 1.00 5.66 109 LEU A CA 1
ATOM 803 C C . LEU A 1 109 ? 39.460 5.732 28.839 1.00 6.30 109 LEU A C 1
ATOM 804 O O . LEU A 1 109 ? 39.421 6.159 30.001 1.00 6.53 109 LEU A O 1
ATOM 809 N N . VAL A 1 110 ? 39.937 6.432 27.816 1.00 6.94 110 VAL A N 1
ATOM 810 C CA . VAL A 1 110 ? 40.447 7.814 27.946 1.00 7.40 110 VAL A CA 1
ATOM 811 C C . VAL A 1 110 ? 39.736 8.640 26.871 1.00 7.21 110 VAL A C 1
ATOM 812 O O . VAL A 1 110 ? 39.677 8.233 25.719 1.00 6.16 110 VAL A O 1
ATOM 816 N N . VAL A 1 111 ? 39.212 9.809 27.238 1.00 5.74 111 VAL A N 1
ATOM 817 C CA . VAL A 1 111 ? 38.489 10.656 26.276 1.00 7.45 111 VAL A CA 1
ATOM 818 C C . VAL A 1 111 ? 39.174 12.008 26.168 1.00 5.82 111 VAL A C 1
ATOM 819 O O . VAL A 1 111 ? 39.461 12.643 27.186 1.00 8.55 111 VAL A O 1
ATOM 823 N N . ASP A 1 112 ? 39.487 12.439 24.947 1.00 7.07 112 ASP A N 1
ATOM 824 C CA . ASP A 1 112 ? 40.123 13.744 24.804 1.00 6.35 112 ASP A CA 1
ATOM 825 C C . ASP A 1 112 ? 39.154 14.858 25.185 1.00 8.28 112 ASP A C 1
ATOM 826 O O . ASP A 1 112 ? 38.029 14.902 24.694 1.00 6.23 112 ASP A O 1
ATOM 831 N N . ARG A 1 113 ? 39.596 15.784 26.035 1.00 10.48 113 ARG A N 1
ATOM 832 C CA . ARG A 1 113 ? 38.675 16.818 26.507 1.00 8.79 113 ARG A CA 1
ATOM 833 C C . ARG A 1 113 ? 38.150 17.754 25.430 1.00 10.03 113 ARG A C 1
ATOM 834 O O . ARG A 1 113 ? 37.108 18.370 25.634 1.00 9.71 113 ARG A O 1
ATOM 842 N N . ILE A 1 114 ? 38.845 17.858 24.298 1.00 8.01 114 ILE A N 1
ATOM 843 C CA . ILE A 1 114 ? 38.348 18.744 23.241 1.00 9.99 114 ILE A CA 1
ATOM 844 C C . ILE A 1 114 ? 36.969 18.267 22.752 1.00 10.01 114 ILE A C 1
ATOM 845 O O . ILE A 1 114 ? 36.197 19.044 22.183 1.00 10.39 114 ILE A O 1
ATOM 850 N N . LEU A 1 115 ? 36.630 17.006 23.015 1.00 6.45 115 LEU A N 1
ATOM 851 C CA . LEU A 1 115 ? 35.338 16.500 22.587 1.00 8.10 115 LEU A CA 1
ATOM 852 C C . LEU A 1 115 ? 34.193 16.823 23.544 1.00 7.19 115 LEU A C 1
ATOM 853 O O . LEU A 1 115 ? 33.039 16.693 23.176 1.00 8.58 115 LEU A O 1
ATOM 858 N N . LEU A 1 116 ? 34.498 17.274 24.758 1.00 9.86 116 LEU A N 1
ATOM 859 C CA . LEU A 1 116 ? 33.437 17.468 25.731 1.00 9.38 116 LEU A CA 1
ATOM 860 C C . LEU A 1 116 ? 32.362 18.521 25.459 1.00 9.17 116 LEU A C 1
ATOM 861 O O . LEU A 1 116 ? 31.209 18.361 25.893 1.00 9.96 116 LEU A O 1
ATOM 866 N N . SER A 1 117 ? 32.710 19.581 24.728 1.00 10.22 117 SER A N 1
ATOM 867 C CA . SER A 1 117 ? 31.718 20.601 24.413 1.00 11.92 117 SER A CA 1
ATOM 868 C C . SER A 1 117 ? 30.805 20.178 23.268 1.00 11.25 117 SER A C 1
ATOM 869 O O . SER A 1 117 ? 29.771 20.802 23.023 1.00 11.09 117 SER A O 1
ATOM 872 N N . ARG A 1 118 ? 31.169 19.104 22.566 1.00 9.76 118 ARG A N 1
ATOM 873 C CA . ARG A 1 118 ? 30.333 18.646 21.452 1.00 9.47 118 ARG A CA 1
ATOM 874 C C . ARG A 1 118 ? 29.193 17.767 21.968 1.00 9.98 118 ARG A C 1
ATOM 875 O O . ARG A 1 118 ? 29.425 16.789 22.686 1.00 9.54 118 ARG A O 1
ATOM 883 N N . LYS A 1 119 ? 27.955 18.112 21.629 1.00 10.20 119 LYS A N 1
ATOM 884 C CA . LYS A 1 119 ? 26.842 17.321 22.140 1.00 9.93 119 LYS A CA 1
ATOM 885 C C . LYS A 1 119 ? 26.716 15.960 21.495 1.00 9.72 119 LYS A C 1
ATOM 886 O O . LYS A 1 119 ? 26.307 15.004 22.152 1.00 12.55 119 LYS A O 1
ATOM 892 N N . LYS A 1 120 ? 27.083 15.868 20.223 1.00 8.73 120 LYS A N 1
ATOM 893 C CA . LYS A 1 120 ? 26.939 14.615 19.499 1.00 8.42 120 LYS A CA 1
ATOM 894 C C . LYS A 1 120 ? 28.151 14.321 18.628 1.00 8.57 120 LYS A C 1
ATOM 895 O O . LYS A 1 120 ? 28.661 15.198 17.912 1.00 9.71 120 LYS A O 1
ATOM 901 N N . VAL A 1 121 ? 28.647 13.094 18.727 1.00 5.55 121 VAL A N 1
ATOM 902 C CA . VAL A 1 121 ? 29.780 12.668 17.893 1.00 4.49 121 VAL A CA 1
ATOM 903 C C . VAL A 1 121 ? 29.451 11.282 17.385 1.00 5.04 121 VAL A C 1
ATOM 904 O O . VAL A 1 121 ? 28.465 10.661 17.821 1.00 6.03 121 VAL A O 1
ATOM 908 N N . TYR A 1 122 ? 30.255 10.812 16.434 1.00 4.14 122 TYR A N 1
ATOM 909 C CA . TYR A 1 122 ? 29.991 9.510 15.822 1.00 5.49 122 TYR A CA 1
ATOM 910 C C . TYR A 1 122 ? 31.230 8.655 15.906 1.00 5.72 122 TYR A C 1
ATOM 911 O O . TYR A 1 122 ? 32.257 8.973 15.277 1.00 5.62 122 TYR A O 1
ATOM 920 N N . GLY A 1 123 ? 31.138 7.578 16.692 1.00 7.73 123 GLY A N 1
ATOM 921 C CA . GLY A 1 123 ? 32.279 6.698 16.883 1.00 7.69 123 GLY A CA 1
ATOM 922 C C . GLY A 1 123 ? 32.091 5.314 16.281 1.00 8.25 123 GLY A C 1
ATOM 923 O O . GLY A 1 123 ? 31.164 5.091 15.494 1.00 8.83 123 GLY A O 1
ATOM 924 N N . GLY A 1 124 ? 32.978 4.389 16.633 1.00 9.06 124 GLY A N 1
ATOM 925 C CA . GLY A 1 124 ? 32.862 3.043 16.087 1.00 9.16 124 GLY A CA 1
ATOM 926 C C . GLY A 1 124 ? 31.617 2.381 16.647 1.00 10.16 124 GLY A C 1
ATOM 927 O O . GLY A 1 124 ? 31.344 2.458 17.845 1.00 8.98 124 GLY A O 1
ATOM 928 N N . GLY A 1 125 ? 30.850 1.719 15.784 1.00 10.38 125 GLY A N 1
ATOM 929 C CA . GLY A 1 125 ? 29.629 1.086 16.247 1.00 9.49 125 GLY A CA 1
ATOM 930 C C . GLY A 1 125 ? 29.702 -0.412 16.485 1.00 11.87 125 GLY A C 1
ATOM 931 O O . GLY A 1 125 ? 28.674 -1.030 16.776 1.00 14.29 125 GLY A O 1
ATOM 932 N N . GLY A 1 126 ? 30.878 -1.003 16.352 1.00 10.44 126 GLY A N 1
ATOM 933 C CA . GLY A 1 126 ? 30.998 -2.443 16.570 1.00 11.63 126 GLY A CA 1
ATOM 934 C C . GLY A 1 126 ? 31.136 -3.280 15.304 1.00 14.34 126 GLY A C 1
ATOM 935 O O . GLY A 1 126 ? 31.437 -4.483 15.373 1.00 14.84 126 GLY A O 1
ATOM 936 N N . ARG A 1 127 ? 30.885 -2.657 14.158 1.00 14.86 127 ARG A N 1
ATOM 937 C CA . ARG A 1 127 ? 30.993 -3.295 12.839 1.00 17.89 127 ARG A CA 1
ATOM 938 C C . ARG A 1 127 ? 31.584 -2.223 11.925 1.00 16.29 127 ARG A C 1
ATOM 939 O O . ARG A 1 127 ? 31.446 -1.025 12.193 1.00 16.67 127 ARG A O 1
ATOM 947 N N . GLU A 1 128 ? 32.236 -2.651 10.853 1.00 16.10 128 GLU A N 1
ATOM 948 C CA . GLU A 1 128 ? 32.860 -1.738 9.902 1.00 17.64 128 GLU A CA 1
ATOM 949 C C . GLU A 1 128 ? 31.879 -0.747 9.295 1.00 16.97 128 GLU A C 1
ATOM 950 O O . GLU A 1 128 ? 32.265 0.364 8.922 1.00 18.59 128 GLU A O 1
ATOM 956 N N . ASN A 1 129 ? 30.613 -1.145 9.183 1.00 15.41 129 ASN A N 1
ATOM 957 C CA . ASN A 1 129 ? 29.594 -0.285 8.581 1.00 16.11 129 ASN A CA 1
ATOM 958 C C . ASN A 1 129 ? 28.662 0.412 9.572 1.00 13.82 129 ASN A C 1
ATOM 959 O O . ASN A 1 129 ? 27.634 0.971 9.179 1.00 14.01 129 ASN A O 1
ATOM 964 N N . ALA A 1 130 ? 29.006 0.400 10.857 1.00 12.09 130 ALA A N 1
ATOM 965 C CA . ALA A 1 130 ? 28.111 1.021 11.817 1.00 9.11 130 ALA A CA 1
ATOM 966 C C . ALA A 1 130 ? 28.826 2.084 12.612 1.00 9.76 130 ALA A C 1
ATOM 967 O O . ALA A 1 130 ? 29.963 1.891 13.038 1.00 11.42 130 ALA A O 1
ATOM 969 N N . LEU A 1 131 ? 28.162 3.224 12.762 1.00 9.91 131 LEU A N 1
ATOM 970 C CA . LEU A 1 131 ? 28.683 4.314 13.553 1.00 10.34 131 LEU A CA 1
ATOM 971 C C . LEU A 1 131 ? 27.804 4.513 14.790 1.00 9.56 131 LEU A C 1
ATOM 972 O O . LEU A 1 131 ? 26.577 4.440 14.717 1.00 12.21 131 LEU A O 1
ATOM 977 N N . LEU A 1 132 ? 28.432 4.767 15.937 1.00 7.02 132 LEU A N 1
ATOM 978 C CA . LEU A 1 132 ? 27.674 4.991 17.164 1.00 6.49 132 LEU A CA 1
ATOM 979 C C . LEU A 1 132 ? 27.506 6.485 17.388 1.00 5.93 132 LEU A C 1
ATOM 980 O O . LEU A 1 132 ? 28.495 7.208 17.549 1.00 7.38 132 LEU A O 1
ATOM 985 N N . GLU A 1 133 ? 26.258 6.951 17.389 1.00 5.38 133 GLU A N 1
ATOM 986 C CA . GLU A 1 133 ? 25.975 8.358 17.624 1.00 5.60 133 GLU A CA 1
ATOM 987 C C . GLU A 1 133 ? 25.824 8.478 19.137 1.00 7.57 133 GLU A C 1
ATOM 988 O O . GLU A 1 133 ? 24.915 7.853 19.725 1.00 9.07 133 GLU A O 1
ATOM 994 N N . PHE A 1 134 ? 26.714 9.247 19.766 1.00 6.98 134 PHE A N 1
ATOM 995 C CA . PHE A 1 134 ? 26.678 9.394 21.229 1.00 6.72 134 PHE A CA 1
ATOM 996 C C . PHE A 1 134 ? 27.160 10.751 21.749 1.00 8.25 134 PHE A C 1
ATOM 997 O O . PHE A 1 134 ? 27.723 11.555 21.028 1.00 9.07 134 PHE A O 1
ATOM 1005 N N . SER A 1 135 ? 26.948 10.973 23.038 1.00 7.89 135 SER A N 1
ATOM 1006 C CA . SER A 1 1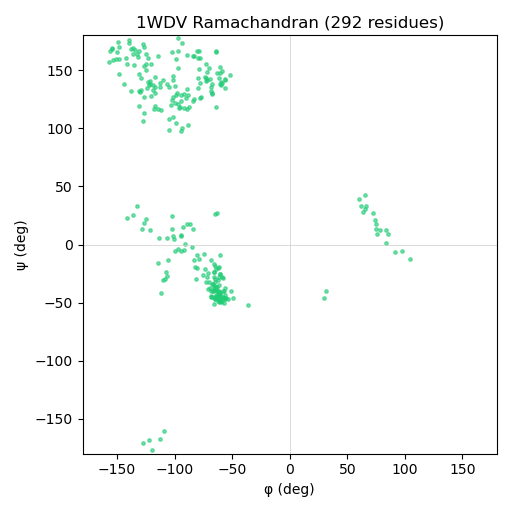35 ? 27.365 12.217 23.689 1.00 6.82 135 SER A CA 1
ATOM 1007 C C . SER A 1 135 ? 28.637 11.953 24.468 1.00 7.23 135 SER A C 1
ATOM 1008 O O . SER A 1 135 ? 28.661 11.076 25.317 1.00 6.97 135 SER A O 1
ATOM 1011 N N . PRO A 1 136 ? 29.707 12.714 24.198 1.00 7.40 136 PRO A N 1
ATOM 1012 C CA . PRO A 1 136 ? 30.969 12.540 24.909 1.00 6.98 136 PRO A CA 1
ATOM 1013 C C . PRO A 1 136 ? 30.778 12.664 26.421 1.00 6.65 136 PRO A C 1
ATOM 1014 O O . PRO A 1 136 ? 31.273 11.843 27.188 1.00 7.85 136 PRO A O 1
ATOM 1018 N N . ARG A 1 137 ? 30.044 13.679 26.855 1.00 8.09 137 ARG A N 1
ATOM 1019 C CA . ARG A 1 137 ? 29.839 13.815 28.294 1.00 7.85 137 ARG A CA 1
ATOM 1020 C C . ARG A 1 137 ? 29.122 12.626 28.900 1.00 9.17 137 ARG A C 1
ATOM 1021 O O . ARG A 1 137 ? 29.481 12.190 30.002 1.00 8.47 137 ARG A O 1
ATOM 1029 N N . GLU A 1 138 ? 28.124 12.100 28.196 1.00 7.61 138 GLU A N 1
ATOM 1030 C CA . GLU A 1 138 ? 27.385 10.947 28.713 1.00 8.86 138 GLU A CA 1
ATOM 1031 C C . GLU A 1 138 ? 28.314 9.730 28.767 1.00 11.21 138 GLU A C 1
ATOM 1032 O O . GLU A 1 138 ? 28.223 8.910 29.680 1.00 10.18 138 GLU A O 1
ATOM 1038 N N . LEU A 1 139 ? 29.232 9.640 27.806 1.00 6.35 139 LEU A N 1
ATOM 1039 C CA . LEU A 1 139 ? 30.157 8.531 27.783 1.00 5.24 139 LEU A CA 1
ATOM 1040 C C . LEU A 1 139 ? 31.050 8.611 29.021 1.00 9.19 139 LEU A C 1
ATOM 1041 O O . LEU A 1 139 ? 31.268 7.627 29.721 1.00 9.16 139 LEU A O 1
ATOM 1046 N N . VAL A 1 140 ? 31.569 9.796 29.281 1.00 7.54 140 VAL A N 1
ATOM 1047 C CA . VAL A 1 140 ? 32.442 9.968 30.427 1.00 9.84 140 VAL A CA 1
ATOM 1048 C C . VAL A 1 140 ? 31.707 9.652 31.713 1.00 10.53 140 VAL A C 1
ATOM 1049 O O . VAL A 1 140 ? 32.217 8.890 32.554 1.00 13.43 140 VAL A O 1
ATOM 1053 N N . GLU A 1 141 ? 30.504 10.181 31.870 1.00 12.35 141 GLU A N 1
ATOM 1054 C CA . GLU A 1 141 ? 29.779 9.944 33.107 1.00 14.54 141 GLU A CA 1
ATOM 1055 C C . GLU A 1 141 ? 29.448 8.467 33.312 1.00 14.58 141 GLU A C 1
ATOM 1056 O O . GLU A 1 141 ? 29.544 7.944 34.429 1.00 16.24 141 GLU A O 1
ATOM 1062 N N . ALA A 1 142 ? 29.077 7.785 32.240 1.00 13.37 142 ALA A N 1
ATOM 1063 C CA . ALA A 1 142 ? 28.704 6.377 32.340 1.00 12.81 142 ALA A CA 1
ATOM 1064 C C . ALA A 1 142 ? 29.849 5.419 32.613 1.00 15.88 142 ALA A C 1
ATOM 1065 O O . ALA A 1 142 ? 29.650 4.351 33.190 1.00 17.54 142 ALA A O 1
ATOM 1067 N N . THR A 1 143 ? 31.059 5.819 32.254 1.00 12.90 143 THR A N 1
ATOM 1068 C CA . THR A 1 143 ? 32.202 4.920 32.368 1.00 13.02 143 THR A CA 1
ATOM 1069 C C . THR A 1 143 ? 33.281 5.304 33.363 1.00 13.03 143 THR A C 1
ATOM 1070 O O . THR A 1 143 ? 34.132 4.473 33.715 1.00 15.10 143 THR A O 1
ATOM 1074 N N . GLY A 1 144 ? 33.260 6.557 33.801 1.00 13.60 144 GLY A N 1
ATOM 1075 C CA . GLY A 1 144 ? 34.295 7.038 34.704 1.00 16.90 144 GLY A CA 1
ATOM 1076 C C . GLY A 1 144 ? 35.581 7.273 33.942 1.00 17.88 144 GLY A C 1
ATOM 1077 O O . GLY A 1 144 ? 36.669 7.397 34.526 1.00 19.14 144 GLY A O 1
ATOM 1078 N N . ALA A 1 145 ? 35.463 7.366 32.620 1.00 13.85 145 ALA A N 1
ATOM 1079 C CA . ALA A 1 145 ? 36.612 7.578 31.770 1.00 13.17 145 ALA A CA 1
ATOM 1080 C C . ALA A 1 145 ? 37.468 8.762 32.191 1.00 13.82 145 ALA A C 1
ATOM 1081 O O . ALA A 1 145 ? 36.974 9.784 32.694 1.00 14.83 145 ALA A O 1
ATOM 1083 N N . VAL A 1 146 ? 38.764 8.610 31.978 1.00 12.41 146 VAL A N 1
ATOM 1084 C CA . VAL A 1 146 ? 39.725 9.650 32.258 1.00 12.91 146 VAL A CA 1
ATOM 1085 C C . VAL A 1 146 ? 39.678 10.699 31.135 1.00 13.27 146 VAL A C 1
ATOM 1086 O O . VAL A 1 146 ? 39.804 10.349 29.974 1.00 12.19 146 VAL A O 1
ATOM 1090 N N . VAL A 1 147 ? 39.489 11.967 31.473 1.00 10.44 147 VAL A N 1
ATOM 1091 C CA . VAL A 1 147 ? 39.489 13.028 30.458 1.00 7.83 147 VAL A CA 1
ATOM 1092 C C . VAL A 1 147 ? 40.911 13.599 30.417 1.00 11.08 147 VAL A C 1
ATOM 1093 O O . VAL A 1 147 ? 41.445 13.965 31.459 1.00 10.68 147 VAL A O 1
ATOM 1097 N N . ALA A 1 148 ? 41.512 13.691 29.223 1.00 7.56 148 ALA A N 1
ATOM 1098 C CA . ALA A 1 148 ? 42.880 14.165 29.105 1.00 9.99 148 ALA A CA 1
ATOM 1099 C C . ALA A 1 148 ? 43.116 14.885 27.793 1.00 9.44 148 ALA A C 1
ATOM 1100 O O . ALA A 1 148 ? 42.235 14.933 26.947 1.00 10.84 148 ALA A O 1
ATOM 1102 N N . ASP A 1 149 ? 44.299 15.466 27.633 1.00 11.09 149 ASP A N 1
ATOM 1103 C CA . ASP A 1 149 ? 44.660 16.141 26.398 1.00 8.98 149 ASP A CA 1
ATOM 1104 C C . ASP A 1 149 ? 45.613 15.157 25.748 1.00 10.60 149 ASP A C 1
ATOM 1105 O O . ASP A 1 149 ? 46.807 15.127 26.070 1.00 12.70 149 ASP A O 1
ATOM 1110 N N . VAL A 1 150 ? 45.083 14.372 24.816 1.00 8.62 150 VAL A N 1
ATOM 1111 C CA . VAL A 1 150 ? 45.882 13.321 24.192 1.00 8.89 150 VAL A CA 1
ATOM 1112 C C . VAL A 1 150 ? 45.923 13.343 22.678 1.00 11.39 150 VAL A C 1
ATOM 1113 O O . VAL A 1 150 ? 46.268 12.342 22.051 1.00 11.45 150 VAL A O 1
ATOM 1117 N N . SER A 1 151 ? 45.572 14.477 22.079 1.00 10.87 151 SER A N 1
ATOM 1118 C CA . SER A 1 151 ? 45.579 14.577 20.632 1.00 11.50 151 SER A CA 1
ATOM 1119 C C . SER A 1 151 ? 46.471 15.710 20.170 1.00 12.62 151 SER A C 1
ATOM 1120 O O . SER A 1 151 ? 46.796 16.608 20.942 1.00 14.38 151 SER A O 1
ATOM 1123 N N . GLU A 1 152 ? 46.870 15.659 18.906 1.00 14.13 152 GLU A N 1
ATOM 1124 C CA . GLU A 1 152 ? 47.734 16.691 18.334 1.00 16.54 152 GLU A CA 1
ATOM 1125 C C . GLU A 1 152 ? 47.489 16.820 16.844 1.00 17.68 152 GLU A C 1
ATOM 1126 O O . GLU A 1 152 ? 47.996 17.818 16.268 1.00 17.36 152 GLU A O 1
ATOM 1133 N N . GLU B 1 3 ? 62.568 11.353 9.371 1.00 29.06 3 GLU B N 1
ATOM 1134 C CA . GLU B 1 3 ? 61.715 11.973 10.418 1.00 25.65 3 GLU B CA 1
ATOM 1135 C C . GLU B 1 3 ? 60.346 11.321 10.516 1.00 22.03 3 GLU B C 1
ATOM 1136 O O . GLU B 1 3 ? 60.103 10.520 11.397 1.00 17.29 3 GLU B O 1
ATOM 1142 N N . LYS B 1 4 ? 59.459 11.667 9.590 1.00 19.80 4 LYS B N 1
ATOM 1143 C CA . LYS B 1 4 ? 58.098 11.142 9.634 1.00 16.84 4 LYS B CA 1
ATOM 1144 C C . LYS B 1 4 ? 57.989 9.623 9.611 1.00 14.31 4 LYS B C 1
ATOM 1145 O O . LYS B 1 4 ? 57.231 9.057 10.395 1.00 12.57 4 LYS B O 1
ATOM 1151 N N . VAL B 1 5 ? 58.722 8.958 8.727 1.00 12.77 5 VAL B N 1
ATOM 1152 C CA . VAL B 1 5 ? 58.624 7.504 8.682 1.00 11.14 5 VAL B CA 1
ATOM 1153 C C . VAL B 1 5 ? 59.175 6.888 9.971 1.00 10.75 5 VAL B C 1
ATOM 1154 O O . VAL B 1 5 ? 58.596 5.948 10.514 1.00 10.53 5 VAL B O 1
ATOM 1158 N N . GLU B 1 6 ? 60.271 7.443 10.483 1.00 11.94 6 GLU B N 1
ATOM 1159 C CA . GLU B 1 6 ? 60.849 6.903 11.712 1.00 9.04 6 GLU B CA 1
ATOM 1160 C C . GLU B 1 6 ? 59.861 7.000 12.862 1.00 9.72 6 GLU B C 1
ATOM 1161 O O . GLU B 1 6 ? 59.753 6.059 13.669 1.00 8.75 6 GLU B O 1
ATOM 1167 N N . GLU B 1 7 ? 59.159 8.130 12.946 1.00 9.67 7 GLU B N 1
ATOM 1168 C CA . GLU B 1 7 ? 58.178 8.327 14.012 1.00 9.40 7 GLU B CA 1
ATOM 1169 C C . GLU B 1 7 ? 57.009 7.364 13.889 1.00 10.31 7 GLU B C 1
ATOM 1170 O O . GLU B 1 7 ? 56.517 6.848 14.888 1.00 9.91 7 GLU B O 1
ATOM 1176 N N . TRP B 1 8 ? 56.580 7.112 12.655 1.00 10.25 8 TRP B N 1
ATOM 1177 C CA . TRP B 1 8 ? 55.463 6.206 12.396 1.00 8.09 8 TRP B CA 1
ATOM 1178 C C . TRP B 1 8 ? 55.814 4.783 12.852 1.00 9.42 8 TRP B C 1
ATOM 1179 O O . TRP B 1 8 ? 55.016 4.094 13.484 1.00 9.56 8 TRP B O 1
ATOM 1190 N N . ILE B 1 9 ? 57.023 4.350 12.508 1.00 6.09 9 ILE B N 1
ATOM 1191 C CA . ILE B 1 9 ? 57.515 3.032 12.883 1.00 7.56 9 ILE B CA 1
ATOM 1192 C C . ILE B 1 9 ? 57.586 2.886 14.406 1.00 10.48 9 ILE B C 1
ATOM 1193 O O . ILE B 1 9 ? 57.096 1.915 14.978 1.00 11.06 9 ILE B O 1
ATOM 1198 N N . LYS B 1 10 ? 58.196 3.864 15.047 1.00 8.32 10 LYS B N 1
ATOM 1199 C CA . LYS B 1 10 ? 58.369 3.825 16.493 1.00 9.63 10 LYS B CA 1
ATOM 1200 C C . LYS B 1 10 ? 57.036 3.830 17.239 1.00 10.30 10 LYS B C 1
ATOM 1201 O O . LYS B 1 10 ? 56.869 3.157 18.281 1.00 10.51 10 LYS B O 1
ATOM 1207 N N . ALA B 1 11 ? 56.075 4.566 16.703 1.00 10.85 11 ALA B N 1
ATOM 1208 C CA . ALA B 1 11 ? 54.767 4.668 17.347 1.00 9.87 11 ALA B CA 1
ATOM 1209 C C . ALA B 1 11 ? 54.044 3.342 17.363 1.00 10.98 11 ALA B C 1
ATOM 1210 O O . ALA B 1 11 ? 53.086 3.154 18.128 1.00 11.41 11 ALA B O 1
ATOM 1212 N N . ARG B 1 12 ? 54.471 2.423 16.502 1.00 8.87 12 ARG B N 1
ATOM 1213 C CA . ARG B 1 12 ? 53.823 1.111 16.408 1.00 10.21 12 ARG B CA 1
ATOM 1214 C C . ARG B 1 12 ? 54.721 -0.035 16.852 1.00 11.75 12 ARG B C 1
ATOM 1215 O O . ARG B 1 12 ? 54.350 -1.212 16.741 1.00 14.31 12 ARG B O 1
ATOM 1223 N N . GLY B 1 13 ? 55.893 0.316 17.365 1.00 10.25 13 GLY B N 1
ATOM 1224 C CA . GLY B 1 13 ? 56.834 -0.694 17.829 1.00 11.16 13 GLY B CA 1
ATOM 1225 C C . GLY B 1 13 ? 57.369 -1.630 16.747 1.00 13.50 13 GLY B C 1
ATOM 1226 O O . GLY B 1 13 ? 57.734 -2.781 17.031 1.00 12.69 13 GLY B O 1
ATOM 1227 N N . LEU B 1 14 ? 57.423 -1.152 15.502 1.00 13.32 14 LEU B N 1
ATOM 1228 C CA . LEU B 1 14 ? 57.920 -1.961 14.391 1.00 11.71 14 LEU B CA 1
ATOM 1229 C C . LEU B 1 14 ? 59.442 -1.972 14.381 1.00 14.17 14 LEU B C 1
ATOM 1230 O O . LEU B 1 14 ? 60.062 -1.090 14.979 1.00 14.80 14 LEU B O 1
ATOM 1235 N N . THR B 1 15 ? 60.028 -2.960 13.700 1.00 13.56 15 THR B N 1
ATOM 1236 C CA . THR B 1 15 ? 61.488 -3.117 13.656 1.00 14.82 15 THR B CA 1
ATOM 1237 C C . THR B 1 15 ? 62.120 -2.737 12.320 1.00 14.31 15 THR B C 1
ATOM 1238 O O . THR B 1 15 ? 63.336 -2.875 12.139 1.00 14.17 15 THR B O 1
ATOM 1242 N N . TRP B 1 16 ? 61.310 -2.203 11.406 1.00 13.71 16 TRP B N 1
ATOM 1243 C CA . TRP B 1 16 ? 61.788 -1.830 10.090 1.00 10.95 16 TRP B CA 1
ATOM 1244 C C . TRP B 1 16 ? 62.950 -0.862 10.121 1.00 12.27 16 TRP B C 1
ATOM 1245 O O . TRP B 1 16 ? 62.986 0.058 10.930 1.00 15.75 16 TRP B O 1
ATOM 1256 N N . ARG B 1 17 ? 63.878 -1.058 9.198 1.00 15.42 17 ARG B N 1
ATOM 1257 C CA . ARG B 1 17 ? 65.057 -0.214 9.115 1.00 16.92 17 ARG B CA 1
ATOM 1258 C C . ARG B 1 17 ? 64.981 0.836 8.007 1.00 14.50 17 ARG B C 1
ATOM 1259 O O . ARG B 1 17 ? 64.442 0.568 6.941 1.00 13.19 17 ARG B O 1
ATOM 1267 N N . LEU B 1 18 ? 65.480 2.040 8.273 1.00 11.60 18 LEU B N 1
ATOM 1268 C CA . LEU B 1 18 ? 65.585 3.050 7.224 1.00 11.11 18 LEU B CA 1
ATOM 1269 C C . LEU B 1 18 ? 67.052 2.940 6.797 1.00 13.16 18 LEU B C 1
ATOM 1270 O O . LEU B 1 18 ? 67.955 2.969 7.644 1.00 14.11 18 LEU B O 1
ATOM 1275 N N . LEU B 1 19 ? 67.295 2.802 5.498 1.00 7.89 19 LEU B N 1
ATOM 1276 C CA . LEU B 1 19 ? 68.645 2.688 4.988 1.00 9.25 19 LEU B CA 1
ATOM 1277 C C . LEU B 1 19 ? 69.061 4.009 4.372 1.00 10.47 19 LEU B C 1
ATOM 1278 O O . LEU B 1 19 ? 68.448 4.506 3.416 1.00 11.00 19 LEU B O 1
ATOM 1283 N N . ILE B 1 20 ? 70.123 4.589 4.922 1.00 10.31 20 ILE B N 1
ATOM 1284 C CA . ILE B 1 20 ? 70.633 5.849 4.434 1.00 10.96 20 ILE B CA 1
ATOM 1285 C C . ILE B 1 20 ? 71.483 5.600 3.199 1.00 12.65 20 ILE B C 1
ATOM 1286 O O . ILE B 1 20 ? 72.458 4.833 3.207 1.00 12.00 20 ILE B O 1
ATOM 1299 N N . GLN B 1 22 ? 73.668 6.715 -0.378 1.00 21.81 22 GLN B N 1
ATOM 1300 C CA . GLN B 1 22 ? 74.822 7.519 -0.792 1.00 26.49 22 GLN B CA 1
ATOM 1301 C C . GLN B 1 22 ? 74.468 8.781 -1.571 1.00 26.18 22 GLN B C 1
ATOM 1302 O O . GLN B 1 22 ? 75.198 9.778 -1.521 1.00 26.52 22 GLN B O 1
ATOM 1308 N N . LYS B 1 23 ? 73.362 8.719 -2.309 1.00 25.91 23 LYS B N 1
ATOM 1309 C CA . LYS B 1 23 ? 72.886 9.847 -3.097 1.00 25.37 23 LYS B CA 1
ATOM 1310 C C . LYS B 1 23 ? 71.384 9.709 -3.278 1.00 24.25 23 LYS B C 1
ATOM 1311 O O . LYS B 1 23 ? 70.805 8.675 -2.948 1.00 20.45 23 LYS B O 1
ATOM 1317 N N . PRO B 1 24 ? 70.727 10.759 -3.781 1.00 23.46 24 PRO B N 1
ATOM 1318 C CA . PRO B 1 24 ? 69.283 10.615 -3.956 1.00 22.74 24 PRO B CA 1
ATOM 1319 C C . PRO B 1 24 ? 68.958 9.414 -4.830 1.00 23.54 24 PRO B C 1
ATOM 1320 O O . PRO B 1 24 ? 69.591 9.183 -5.866 1.00 22.35 24 PRO B O 1
ATOM 1324 N N . THR B 1 25 ? 67.982 8.632 -4.390 1.00 25.87 25 THR B N 1
ATOM 1325 C CA . THR B 1 25 ? 67.558 7.453 -5.129 1.00 28.05 25 THR B CA 1
ATOM 1326 C C . THR B 1 25 ? 66.054 7.599 -5.284 1.00 30.61 25 THR B C 1
ATOM 1327 O O . THR B 1 25 ? 65.307 7.425 -4.308 1.00 31.25 25 THR B O 1
ATOM 1331 N N . ARG B 1 26 ? 65.612 7.930 -6.495 1.00 30.05 26 ARG B N 1
ATOM 1332 C CA . ARG B 1 26 ? 64.189 8.114 -6.727 1.00 31.81 26 ARG B CA 1
ATOM 1333 C C . ARG B 1 26 ? 63.631 7.317 -7.904 1.00 30.86 26 ARG B C 1
ATOM 1334 O O . ARG B 1 26 ? 62.513 7.570 -8.353 1.00 32.23 26 ARG B O 1
ATOM 1342 N N . THR B 1 27 ? 64.418 6.362 -8.398 1.00 29.89 27 THR B N 1
ATOM 1343 C CA . THR B 1 27 ? 63.986 5.499 -9.494 1.00 26.56 27 THR B CA 1
ATOM 1344 C C . THR B 1 27 ? 64.226 4.044 -9.108 1.00 23.95 27 THR B C 1
ATOM 1345 O O . THR B 1 27 ? 65.224 3.724 -8.449 1.00 21.13 27 THR B O 1
ATOM 1349 N N . VAL B 1 28 ? 63.313 3.166 -9.519 1.00 20.02 28 VAL B N 1
ATOM 1350 C CA . VAL B 1 28 ? 63.461 1.743 -9.226 1.00 15.97 28 VAL B CA 1
ATOM 1351 C C . VAL B 1 28 ? 64.813 1.173 -9.686 1.00 16.95 28 VAL B C 1
ATOM 1352 O O . VAL B 1 28 ? 65.474 0.472 -8.933 1.00 13.66 28 VAL B O 1
ATOM 1356 N N . ALA B 1 29 ? 65.235 1.476 -10.912 1.00 17.39 29 ALA B N 1
ATOM 1357 C CA . ALA B 1 29 ? 66.500 0.956 -11.409 1.00 18.57 29 ALA B CA 1
ATOM 1358 C C . ALA B 1 29 ? 67.706 1.309 -10.513 1.00 18.08 29 ALA B C 1
ATOM 1359 O O . ALA B 1 29 ? 68.530 0.446 -10.218 1.00 18.27 29 ALA B O 1
ATOM 1361 N N . GLU B 1 30 ? 67.805 2.571 -10.111 1.00 20.75 30 GLU B N 1
ATOM 1362 C CA . GLU B 1 30 ? 68.920 3.030 -9.265 1.00 22.25 30 GLU B CA 1
ATOM 1363 C C . GLU B 1 30 ? 68.913 2.282 -7.952 1.00 21.24 30 GLU B C 1
ATOM 1364 O O . GLU B 1 30 ? 69.953 1.786 -7.508 1.00 22.27 30 GLU B O 1
ATOM 1370 N N . ALA B 1 31 ? 67.731 2.180 -7.347 1.00 20.60 31 ALA B N 1
ATOM 1371 C CA . ALA B 1 31 ? 67.593 1.478 -6.076 1.00 17.12 31 ALA B CA 1
ATOM 1372 C C . ALA B 1 31 ? 68.015 0.029 -6.196 1.00 16.11 31 ALA B C 1
ATOM 1373 O O . ALA B 1 31 ? 68.795 -0.466 -5.399 1.00 15.65 31 ALA B O 1
ATOM 1375 N N . ALA B 1 32 ? 67.502 -0.675 -7.197 1.00 14.91 32 ALA B N 1
ATOM 1376 C CA . ALA B 1 32 ? 67.845 -2.086 -7.331 1.00 13.90 32 ALA B CA 1
ATOM 1377 C C . ALA B 1 32 ? 69.333 -2.294 -7.540 1.00 14.36 32 ALA B C 1
ATOM 1378 O O . ALA B 1 32 ? 69.905 -3.265 -7.048 1.00 14.56 32 ALA B O 1
ATOM 1380 N N . ALA B 1 33 ? 69.947 -1.361 -8.250 1.00 17.46 33 ALA B N 1
ATOM 1381 C CA . ALA B 1 33 ? 71.372 -1.453 -8.520 1.00 19.59 33 ALA B CA 1
ATOM 1382 C C . ALA B 1 33 ? 72.184 -1.311 -7.218 1.00 19.96 33 ALA B C 1
ATOM 1383 O O . ALA B 1 33 ? 73.038 -2.154 -6.917 1.00 21.71 33 ALA B O 1
ATOM 1385 N N . LEU B 1 34 ? 71.895 -0.258 -6.448 1.00 20.89 34 LEU B N 1
ATOM 1386 C CA . LEU B 1 34 ? 72.599 0.002 -5.184 1.00 19.68 34 LEU B CA 1
ATO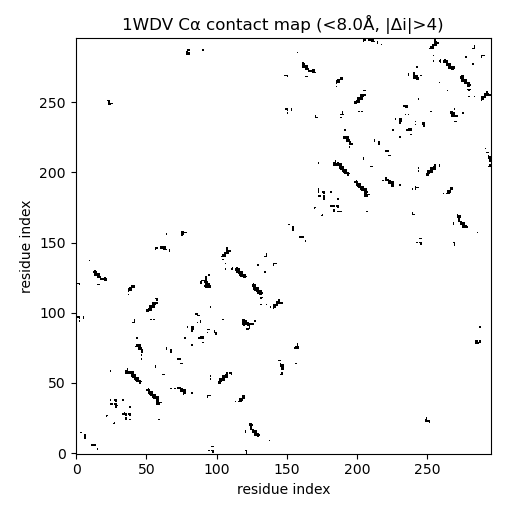M 1387 C C . LEU B 1 34 ? 72.461 -1.143 -4.208 1.00 18.51 34 LEU B C 1
ATOM 1388 O O . LEU B 1 34 ? 73.437 -1.612 -3.625 1.00 18.08 34 LEU B O 1
ATOM 1393 N N . LEU B 1 35 ? 71.223 -1.593 -4.035 1.00 16.06 35 LEU B N 1
ATOM 1394 C CA . LEU B 1 35 ? 70.905 -2.676 -3.125 1.00 15.46 35 LEU B CA 1
ATOM 1395 C C . LEU B 1 35 ? 71.340 -4.045 -3.652 1.00 15.53 35 LEU B C 1
ATOM 1396 O O . LEU B 1 35 ? 71.509 -4.979 -2.884 1.00 16.74 35 LEU B O 1
ATOM 1401 N N . GLY B 1 36 ? 71.534 -4.141 -4.965 1.00 19.02 36 GLY B N 1
ATOM 1402 C CA . GLY B 1 36 ? 71.910 -5.411 -5.561 1.00 18.64 36 GLY B CA 1
ATOM 1403 C C . GLY B 1 36 ? 70.804 -6.448 -5.410 1.00 19.05 36 GLY B C 1
ATOM 1404 O O . GLY B 1 36 ? 71.061 -7.614 -5.074 1.00 20.21 36 GLY B O 1
ATOM 1405 N N . VAL B 1 37 ? 69.565 -6.008 -5.636 1.00 15.70 37 VAL B N 1
ATOM 1406 C CA . VAL B 1 37 ? 68.390 -6.886 -5.560 1.00 14.98 37 VAL B CA 1
ATOM 1407 C C . VAL B 1 37 ? 67.613 -6.742 -6.878 1.00 13.08 37 VAL B C 1
ATOM 1408 O O . VAL B 1 37 ? 67.918 -5.872 -7.708 1.00 11.21 37 VAL B O 1
ATOM 1412 N N . SER B 1 38 ? 66.633 -7.616 -7.085 1.00 12.88 38 SER B N 1
ATOM 1413 C CA . SER B 1 38 ? 65.796 -7.558 -8.283 1.00 11.10 38 SER B CA 1
ATOM 1414 C C . SER B 1 38 ? 64.894 -6.328 -8.210 1.00 12.39 38 SER B C 1
ATOM 1415 O O . SER B 1 38 ? 64.561 -5.889 -7.100 1.00 9.93 38 SER B O 1
ATOM 1418 N N . GLU B 1 39 ? 64.504 -5.771 -9.360 1.00 10.52 39 GLU B N 1
ATOM 1419 C CA . GLU B 1 39 ? 63.596 -4.632 -9.367 1.00 10.27 39 GLU B CA 1
ATOM 1420 C C . GLU B 1 39 ? 62.251 -5.034 -8.750 1.00 10.84 39 GLU B C 1
ATOM 1421 O O . GLU B 1 39 ? 61.489 -4.189 -8.311 1.00 8.92 39 GLU B O 1
ATOM 1427 N N . SER B 1 40 ? 61.979 -6.334 -8.722 1.00 8.77 40 SER B N 1
ATOM 1428 C CA . SER B 1 40 ? 60.743 -6.835 -8.133 1.00 7.41 40 SER B CA 1
ATOM 1429 C C . SER B 1 40 ? 60.773 -6.779 -6.589 1.00 7.94 40 SER B C 1
ATOM 1430 O O . SER B 1 40 ? 59.747 -7.023 -5.940 1.00 8.77 40 SER B O 1
ATOM 1433 N N . GLU B 1 41 ? 61.939 -6.460 -6.025 1.00 6.87 41 GLU B N 1
ATOM 1434 C CA . GLU B 1 41 ? 62.111 -6.376 -4.576 1.00 8.29 41 GLU B CA 1
ATOM 1435 C C . GLU B 1 41 ? 62.0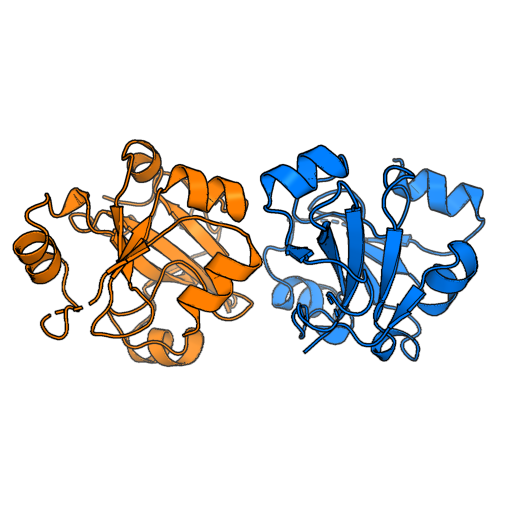45 -4.930 -4.125 1.00 6.87 41 GLU B C 1
ATOM 1436 O O . GLU B 1 41 ? 62.085 -4.660 -2.926 1.00 8.38 41 GLU B O 1
ATOM 1442 N N . ILE B 1 42 ? 61.961 -4.022 -5.098 1.00 7.39 42 ILE B N 1
ATOM 1443 C CA . ILE B 1 42 ? 61.790 -2.593 -4.813 1.00 7.44 42 ILE B CA 1
ATOM 1444 C C . ILE B 1 42 ? 60.272 -2.413 -4.974 1.00 8.43 42 ILE B C 1
ATOM 1445 O O . ILE B 1 42 ? 59.646 -3.176 -5.711 1.00 7.68 42 ILE B O 1
ATOM 1450 N N . VAL B 1 43 ? 59.663 -1.458 -4.280 1.00 6.32 43 VAL B N 1
ATOM 1451 C CA . VAL B 1 43 ? 58.237 -1.240 -4.467 1.00 7.01 43 VAL B CA 1
ATOM 1452 C C . VAL B 1 43 ? 57.991 0.198 -4.841 1.00 7.94 43 VAL B C 1
ATOM 1453 O O . VAL B 1 43 ? 58.805 1.084 -4.553 1.00 12.58 43 VAL B O 1
ATOM 1457 N N . LYS B 1 44 ? 56.880 0.415 -5.522 1.00 8.40 44 LYS B N 1
ATOM 1458 C CA . LYS B 1 44 ? 56.466 1.761 -5.878 1.00 8.49 44 LYS B CA 1
ATOM 1459 C C . LYS B 1 44 ? 55.206 2.016 -5.071 1.00 7.46 44 LYS B C 1
ATOM 1460 O O . LYS B 1 44 ? 54.373 1.114 -4.953 1.00 9.69 44 LYS B O 1
ATOM 1466 N N . THR B 1 45 ? 55.068 3.193 -4.455 1.00 5.75 45 THR B N 1
ATOM 1467 C CA . THR B 1 45 ? 53.812 3.499 -3.765 1.00 4.49 45 THR B CA 1
ATOM 1468 C C . THR B 1 45 ? 53.140 4.485 -4.725 1.00 5.91 45 THR B C 1
ATOM 1469 O O . THR B 1 45 ? 53.596 5.632 -4.884 1.00 9.35 45 THR B O 1
ATOM 1473 N N . LEU B 1 46 ? 52.083 4.028 -5.395 1.00 6.27 46 LEU B N 1
ATOM 1474 C CA . LEU B 1 46 ? 51.411 4.880 -6.377 1.00 7.48 46 LEU B CA 1
ATOM 1475 C C . LEU B 1 46 ? 50.159 5.536 -5.837 1.00 8.54 46 LEU B C 1
ATOM 1476 O O . LEU B 1 46 ? 49.360 4.896 -5.166 1.00 10.96 46 LEU B O 1
ATOM 1481 N N . ILE B 1 47 ? 49.976 6.828 -6.125 1.00 7.42 47 ILE B N 1
ATOM 1482 C CA . ILE B 1 47 ? 48.756 7.462 -5.665 1.00 5.72 47 ILE B CA 1
ATOM 1483 C C . ILE B 1 47 ? 47.714 7.336 -6.783 1.00 6.60 47 ILE B C 1
ATOM 1484 O O . ILE B 1 47 ? 47.999 7.649 -7.949 1.00 8.38 47 ILE B O 1
ATOM 1489 N N . VAL B 1 48 ? 46.524 6.851 -6.419 1.00 6.76 48 VAL B N 1
ATOM 1490 C CA . VAL B 1 48 ? 45.407 6.612 -7.341 1.00 7.59 48 VAL B CA 1
ATOM 1491 C C . VAL B 1 48 ? 44.205 7.402 -6.837 1.00 8.68 48 VAL B C 1
ATOM 1492 O O . VAL B 1 48 ? 43.953 7.471 -5.614 1.00 7.89 48 VAL B O 1
ATOM 1496 N N . LEU B 1 49 ? 43.469 8.001 -7.777 1.00 9.63 49 LEU B N 1
ATOM 1497 C CA . LEU B 1 49 ? 42.306 8.804 -7.426 1.00 9.42 49 LEU B CA 1
ATOM 1498 C C . LEU B 1 49 ? 41.048 8.228 -8.035 1.00 10.55 49 LEU B C 1
ATOM 1499 O O . LEU B 1 49 ? 41.053 7.846 -9.209 1.00 12.90 49 LEU B O 1
ATOM 1504 N N . ASP B 1 50 ? 39.976 8.103 -7.254 1.00 11.32 50 ASP B N 1
ATOM 1505 C CA . ASP B 1 50 ? 38.747 7.629 -7.870 1.00 12.72 50 ASP B CA 1
ATOM 1506 C C . ASP B 1 50 ? 37.972 8.889 -8.272 1.00 13.71 50 ASP B C 1
ATOM 1507 O O . ASP B 1 50 ? 38.401 10.006 -7.965 1.00 14.13 50 ASP B O 1
ATOM 1512 N N . ASN B 1 51 ? 36.860 8.738 -8.977 1.00 15.00 51 ASN B N 1
ATOM 1513 C CA . ASN B 1 51 ? 36.132 9.922 -9.435 1.00 16.47 51 ASN B CA 1
ATOM 1514 C C . ASN B 1 51 ? 35.172 10.551 -8.426 1.00 16.57 51 ASN B C 1
ATOM 1515 O O . ASN B 1 51 ? 34.350 11.409 -8.795 1.00 16.84 51 ASN B O 1
ATOM 1520 N N . ALA B 1 52 ? 35.283 10.145 -7.166 1.00 15.40 52 ALA B N 1
ATOM 1521 C CA . ALA B 1 52 ? 34.427 10.684 -6.110 1.00 16.12 52 ALA B CA 1
ATOM 1522 C C . ALA B 1 52 ? 35.257 11.253 -4.975 1.00 16.21 52 ALA B C 1
ATOM 1523 O O . ALA B 1 52 ? 34.779 11.351 -3.846 1.00 18.94 52 ALA B O 1
ATOM 1525 N N . GLY B 1 53 ? 36.511 11.602 -5.270 1.00 14.39 53 GLY B N 1
ATOM 1526 C CA . GLY B 1 53 ? 37.366 12.196 -4.255 1.00 14.62 53 GLY B CA 1
ATOM 1527 C C . GLY B 1 53 ? 38.221 11.245 -3.431 1.00 12.34 53 GLY B C 1
ATOM 1528 O O . GLY B 1 53 ? 39.055 11.697 -2.655 1.00 12.36 53 GLY B O 1
ATOM 1529 N N . GLY B 1 54 ? 38.027 9.936 -3.597 1.00 10.37 54 GLY B N 1
ATOM 1530 C CA . GLY B 1 54 ? 38.804 8.967 -2.834 1.00 9.90 54 GLY B CA 1
ATOM 1531 C C . GLY B 1 54 ? 40.236 8.903 -3.337 1.00 10.35 54 GLY B C 1
ATOM 1532 O O . GLY B 1 54 ? 40.489 8.952 -4.540 1.00 10.86 54 GLY B O 1
ATOM 1533 N N . VAL B 1 55 ? 41.164 8.783 -2.399 1.00 7.56 55 VAL B N 1
ATOM 1534 C CA . VAL B 1 55 ? 42.587 8.722 -2.699 1.00 7.70 55 VAL B CA 1
ATOM 1535 C C . VAL B 1 55 ? 43.138 7.413 -2.114 1.00 5.77 55 VAL B C 1
ATOM 1536 O O . VAL B 1 55 ? 42.818 7.062 -0.979 1.00 6.03 55 VAL B O 1
ATOM 1540 N N . TYR B 1 56 ? 43.988 6.730 -2.877 1.00 6.50 56 TYR B N 1
ATOM 1541 C CA . TYR B 1 56 ? 44.581 5.450 -2.468 1.00 6.47 56 TYR B CA 1
ATOM 1542 C C . TYR B 1 56 ? 46.075 5.468 -2.679 1.00 4.84 56 TYR B C 1
ATOM 1543 O O . TYR B 1 56 ? 46.543 6.119 -3.585 1.00 7.20 56 TYR B O 1
ATOM 1552 N N . ALA B 1 57 ? 46.830 4.785 -1.815 1.00 3.95 57 ALA B N 1
ATOM 1553 C CA . ALA B 1 57 ? 48.274 4.672 -2.006 1.00 4.45 57 ALA B CA 1
ATOM 1554 C C . ALA B 1 57 ? 48.369 3.168 -2.268 1.00 6.30 57 ALA B C 1
ATOM 1555 O O . ALA B 1 57 ? 48.063 2.356 -1.377 1.00 5.72 57 ALA B O 1
ATOM 1557 N N . VAL B 1 58 ? 48.806 2.811 -3.473 1.00 5.06 58 VAL B N 1
ATOM 1558 C CA . VAL B 1 58 ? 48.856 1.416 -3.905 1.00 4.74 58 VAL B CA 1
ATOM 1559 C C . VAL B 1 58 ? 50.303 0.970 -4.047 1.00 4.07 58 VAL B C 1
ATOM 1560 O O . VAL B 1 58 ? 51.059 1.460 -4.885 1.00 6.99 58 VAL B O 1
ATOM 1564 N N . VAL B 1 59 ? 50.679 0.008 -3.211 1.00 4.67 59 VAL B N 1
ATOM 1565 C CA . VAL B 1 59 ? 52.057 -0.463 -3.200 1.00 6.41 59 VAL B CA 1
ATOM 1566 C C . VAL B 1 59 ? 52.192 -1.638 -4.158 1.00 5.28 59 VAL B C 1
ATOM 1567 O O . VAL B 1 59 ? 51.532 -2.653 -3.977 1.00 7.27 59 VAL B O 1
ATOM 1571 N N . ILE B 1 60 ? 53.002 -1.478 -5.198 1.00 4.61 60 ILE B N 1
ATOM 1572 C CA . ILE B 1 60 ? 53.165 -2.570 -6.164 1.00 6.54 60 ILE B CA 1
ATOM 1573 C C . ILE B 1 60 ? 54.644 -2.835 -6.421 1.00 6.07 60 ILE B C 1
ATOM 1574 O O . ILE B 1 60 ? 55.487 -2.053 -6.024 1.00 5.25 60 ILE B O 1
ATOM 1579 N N . PRO B 1 61 ? 54.986 -3.966 -7.060 1.00 5.76 61 PRO B N 1
ATOM 1580 C CA . PRO B 1 61 ? 56.402 -4.268 -7.341 1.00 6.16 61 PRO B CA 1
ATOM 1581 C C . PRO B 1 61 ? 57.026 -3.236 -8.289 1.00 8.29 61 PRO B C 1
ATOM 1582 O O . PRO B 1 61 ? 56.358 -2.736 -9.191 1.00 7.13 61 PRO B O 1
ATOM 1586 N N . GLY B 1 62 ? 58.314 -2.987 -8.089 1.00 7.30 62 GLY B N 1
ATOM 1587 C CA . GLY B 1 62 ? 59.052 -2.014 -8.885 1.00 9.19 62 GLY B CA 1
ATOM 1588 C C . GLY B 1 62 ? 59.085 -2.332 -10.369 1.00 7.60 62 GLY B C 1
ATOM 1589 O O . GLY B 1 62 ? 59.236 -1.418 -11.187 1.00 9.60 62 GLY B O 1
ATOM 1590 N N . ASP B 1 63 ? 58.948 -3.607 -10.727 1.00 6.90 63 ASP B N 1
ATOM 1591 C CA . ASP B 1 63 ? 58.969 -3.986 -12.142 1.00 10.03 63 ASP B CA 1
ATOM 1592 C C . ASP B 1 63 ? 57.602 -4.085 -12.816 1.00 9.42 63 ASP B C 1
ATOM 1593 O O . ASP B 1 63 ? 57.497 -4.490 -13.973 1.00 9.63 63 ASP B O 1
ATOM 1598 N N . LYS B 1 64 ? 56.547 -3.676 -12.116 1.00 8.49 64 LYS B N 1
ATOM 1599 C CA . LYS B 1 64 ? 55.212 -3.766 -12.673 1.00 7.62 64 LYS B CA 1
ATOM 1600 C C . LYS B 1 64 ? 54.568 -2.390 -12.771 1.00 7.22 64 LYS B C 1
ATOM 1601 O O . LYS B 1 64 ? 55.181 -1.388 -12.439 1.00 9.99 64 LYS B O 1
ATOM 1607 N N . ARG B 1 65 ? 53.319 -2.380 -13.209 1.00 8.26 65 ARG B N 1
ATOM 1608 C CA . ARG B 1 65 ? 52.551 -1.147 -13.331 1.00 10.64 65 ARG B CA 1
ATOM 1609 C C . ARG B 1 65 ? 51.171 -1.451 -12.768 1.00 11.33 65 ARG B C 1
ATOM 1610 O O . ARG B 1 65 ? 50.803 -2.619 -12.558 1.00 9.70 65 ARG B O 1
ATOM 1618 N N . LEU B 1 66 ? 50.420 -0.397 -12.473 1.00 11.68 66 LEU B N 1
ATOM 1619 C CA . LEU B 1 66 ? 49.078 -0.581 -11.951 1.00 10.74 66 LEU B CA 1
ATOM 1620 C C . LEU B 1 66 ? 48.113 -1.176 -12.993 1.00 12.39 66 LEU B C 1
ATOM 1621 O O . LEU B 1 66 ? 48.074 -0.704 -14.147 1.00 11.35 66 LEU B O 1
ATOM 1626 N N . ASN B 1 67 ? 47.354 -2.199 -12.596 1.00 11.11 67 ASN B N 1
ATOM 1627 C CA . ASN B 1 67 ? 46.322 -2.764 -13.472 1.00 13.49 67 ASN B CA 1
ATOM 1628 C C . ASN B 1 67 ? 45.075 -1.923 -13.178 1.00 11.66 67 ASN B C 1
ATOM 1629 O O . ASN B 1 67 ? 44.403 -2.107 -12.159 1.00 16.54 67 ASN B O 1
ATOM 1634 N N . ILE B 1 68 ? 44.757 -0.997 -14.079 1.00 14.78 68 ILE B N 1
ATOM 1635 C CA . ILE B 1 68 ? 43.604 -0.132 -13.889 1.00 17.15 68 ILE B CA 1
ATOM 1636 C C . ILE B 1 68 ? 42.265 -0.812 -13.695 1.00 20.10 68 ILE B C 1
ATOM 1637 O O . ILE B 1 68 ? 41.500 -0.414 -12.812 1.00 20.10 68 ILE B O 1
ATOM 1642 N N . ASN B 1 69 ? 41.960 -1.804 -14.529 1.00 21.24 69 ASN B N 1
ATOM 1643 C CA . ASN B 1 69 ? 40.690 -2.521 -14.408 1.00 23.83 69 ASN B CA 1
ATOM 1644 C C . ASN B 1 69 ? 40.556 -3.100 -13.011 1.00 23.43 69 ASN B C 1
ATOM 1645 O O . ASN B 1 69 ? 39.490 -3.031 -12.385 1.00 22.08 69 ASN B O 1
ATOM 1650 N N . SER B 1 70 ? 41.641 -3.674 -12.515 1.00 21.89 70 SER B N 1
ATOM 1651 C CA . SER B 1 70 ? 41.591 -4.264 -11.194 1.00 21.40 70 SER B CA 1
ATOM 1652 C C . SER B 1 70 ? 41.355 -3.232 -10.109 1.00 21.08 70 SER B C 1
ATOM 1653 O O . SER B 1 70 ? 40.582 -3.483 -9.182 1.00 19.12 70 SER B O 1
ATOM 1664 N N . LYS B 1 72 ? 39.856 -0.418 -10.513 1.00 19.13 72 LYS B N 1
ATOM 1665 C CA . LYS B 1 72 ? 38.489 0.047 -10.686 1.00 17.81 72 LYS B CA 1
ATOM 1666 C C . LYS B 1 72 ? 37.523 -0.896 -9.969 1.00 19.31 72 LYS B C 1
ATOM 1667 O O . LYS B 1 72 ? 36.630 -0.442 -9.262 1.00 21.03 72 LYS B O 1
ATOM 1673 N N . GLU B 1 73 ? 37.701 -2.204 -10.138 1.00 19.43 73 GLU B N 1
ATOM 1674 C CA . GLU B 1 73 ? 36.810 -3.150 -9.465 1.00 23.09 73 GLU B CA 1
ATOM 1675 C C . GLU B 1 73 ? 36.986 -3.038 -7.954 1.00 22.61 73 GLU B C 1
ATOM 1676 O O . GLU B 1 73 ? 36.020 -3.093 -7.186 1.00 22.59 73 GLU B O 1
ATOM 1682 N N . LEU B 1 74 ? 38.231 -2.867 -7.522 1.00 20.04 74 LEU B N 1
ATOM 1683 C CA . LEU B 1 74 ? 38.499 -2.764 -6.102 1.00 19.43 74 LEU B CA 1
ATOM 1684 C C . LEU B 1 74 ? 37.861 -1.511 -5.524 1.00 18.95 74 LEU B C 1
ATOM 1685 O O . LEU B 1 74 ? 37.203 -1.567 -4.481 1.00 20.08 74 LEU B O 1
ATOM 1690 N N . ALA B 1 75 ? 38.038 -0.386 -6.204 1.00 18.52 75 ALA B N 1
ATOM 1691 C CA . ALA B 1 75 ? 37.486 0.880 -5.742 1.00 18.74 75 ALA B CA 1
ATOM 1692 C C . ALA B 1 75 ? 35.966 0.914 -5.917 1.00 20.11 75 ALA B C 1
ATOM 1693 O O . ALA B 1 75 ? 35.265 1.599 -5.172 1.00 23.86 75 ALA B O 1
ATOM 1695 N N . GLY B 1 76 ? 35.474 0.164 -6.900 1.00 21.83 76 GLY B N 1
ATOM 1696 C CA . GLY B 1 76 ? 34.047 0.136 -7.191 1.00 22.05 76 GLY B CA 1
ATOM 1697 C C . GLY B 1 76 ? 33.598 1.410 -7.895 1.00 21.27 76 GLY B C 1
ATOM 1698 O O . GLY B 1 76 ? 32.394 1.682 -8.024 1.00 23.19 76 GLY B O 1
ATOM 1699 N N . LYS B 1 77 ? 34.570 2.190 -8.366 1.00 21.68 77 LYS B N 1
ATOM 1700 C CA . LYS B 1 77 ? 34.321 3.461 -9.047 1.00 20.83 77 LYS B CA 1
ATOM 1701 C C . LYS B 1 77 ? 35.468 3.680 -10.017 1.00 20.13 77 LYS B C 1
ATOM 1702 O O . LYS B 1 77 ? 36.538 3.103 -9.845 1.00 17.13 77 LYS B O 1
ATOM 1708 N N . PRO B 1 78 ? 35.271 4.536 -11.034 1.00 18.74 78 PRO B N 1
ATOM 1709 C CA . PRO B 1 78 ? 36.332 4.822 -12.014 1.00 17.04 78 PRO B CA 1
ATOM 1710 C C . PRO B 1 78 ? 37.571 5.382 -11.302 1.00 16.08 78 PRO B C 1
ATOM 1711 O O . PRO B 1 78 ? 37.444 6.213 -10.407 1.00 14.73 78 PRO B O 1
ATOM 1715 N N . VAL B 1 79 ? 38.757 4.950 -11.713 1.00 13.54 79 VAL B N 1
ATOM 1716 C CA . VAL B 1 79 ? 39.987 5.441 -11.094 1.00 15.44 79 VAL B CA 1
ATOM 1717 C C . VAL B 1 79 ? 41.018 5.848 -12.147 1.00 15.25 79 VAL B C 1
ATOM 1718 O O . VAL B 1 79 ? 40.895 5.501 -13.332 1.00 15.41 79 VAL B O 1
ATOM 1722 N N . ARG B 1 80 ? 42.017 6.608 -11.707 1.00 11.99 80 ARG B N 1
ATOM 1723 C CA . ARG B 1 80 ? 43.122 7.028 -12.566 1.00 12.31 80 ARG B CA 1
ATOM 1724 C C . ARG B 1 80 ? 44.354 7.289 -11.711 1.00 12.52 80 ARG B C 1
ATOM 1725 O O . ARG B 1 80 ? 44.249 7.488 -10.503 1.00 11.14 80 ARG B O 1
ATOM 1733 N N . LEU B 1 81 ? 45.530 7.248 -12.320 1.00 11.13 81 LEU B N 1
ATOM 1734 C CA . LEU B 1 81 ? 46.747 7.554 -11.567 1.00 13.35 81 LEU B CA 1
ATOM 1735 C C . LEU B 1 81 ? 46.771 9.044 -11.291 1.00 14.57 81 LEU B C 1
ATOM 1736 O O . LEU B 1 81 ? 46.370 9.843 -12.143 1.00 15.42 81 LEU B O 1
ATOM 1741 N N . ALA B 1 82 ? 47.233 9.430 -10.099 1.00 13.24 82 ALA B N 1
ATOM 1742 C CA . ALA B 1 82 ? 47.322 10.842 -9.759 1.00 12.75 82 ALA B CA 1
ATOM 1743 C C . ALA B 1 82 ? 48.470 11.430 -10.557 1.00 16.88 82 ALA B C 1
ATOM 1744 O O . ALA B 1 82 ? 49.486 10.772 -10.780 1.00 15.17 82 ALA B O 1
ATOM 1746 N N . ARG B 1 83 ? 48.300 12.668 -11.004 1.00 17.84 83 ARG B N 1
ATOM 1747 C CA . ARG B 1 83 ? 49.355 13.324 -11.764 1.00 18.74 83 ARG B CA 1
ATOM 1748 C C . ARG B 1 83 ? 50.383 13.813 -10.759 1.00 17.04 83 ARG B C 1
ATOM 1749 O O . ARG B 1 83 ? 50.111 13.861 -9.550 1.00 14.08 83 ARG B O 1
ATOM 1757 N N . ALA B 1 84 ? 51.556 14.188 -11.257 1.00 15.05 84 ALA B N 1
ATOM 1758 C CA . ALA B 1 84 ? 52.636 14.651 -10.388 1.00 15.72 84 ALA B CA 1
ATOM 1759 C C . ALA B 1 84 ? 52.196 15.717 -9.385 1.00 16.12 84 ALA B C 1
ATOM 1760 O O . ALA B 1 84 ? 52.537 15.628 -8.211 1.00 15.22 84 ALA B O 1
ATOM 1762 N N . ASN B 1 85 ? 51.446 16.718 -9.847 1.00 16.54 85 ASN B N 1
ATOM 1763 C CA . ASN B 1 85 ? 50.995 17.798 -8.965 1.00 16.82 85 ASN B CA 1
ATOM 1764 C C . ASN B 1 85 ? 50.070 17.285 -7.876 1.00 15.77 85 ASN B C 1
ATOM 1765 O O . ASN B 1 85 ? 50.116 17.771 -6.743 1.00 18.26 85 ASN B O 1
ATOM 1770 N N . GLU B 1 86 ? 49.233 16.308 -8.224 1.00 13.29 86 GLU B N 1
ATOM 1771 C CA . GLU B 1 86 ? 48.309 15.743 -7.271 1.00 15.22 86 GLU B CA 1
ATOM 1772 C C . GLU B 1 86 ? 49.064 14.939 -6.211 1.00 13.65 86 GLU B C 1
ATOM 1773 O O . GLU B 1 86 ? 48.712 14.971 -5.025 1.00 11.61 86 GLU B O 1
ATOM 1779 N N . VAL B 1 87 ? 50.121 14.238 -6.626 1.00 13.61 87 VAL B N 1
ATOM 1780 C CA . VAL B 1 87 ? 50.911 13.450 -5.671 1.00 10.57 87 VAL B CA 1
ATOM 1781 C C . VAL B 1 87 ? 51.500 14.358 -4.601 1.00 13.92 87 VAL B C 1
ATOM 1782 O O . VAL B 1 87 ? 51.389 14.091 -3.387 1.00 10.48 87 VAL B O 1
ATOM 1786 N N . VAL B 1 88 ? 52.115 15.450 -5.053 1.00 12.65 88 VAL B N 1
ATOM 1787 C CA . VAL B 1 88 ? 52.728 16.394 -4.133 1.00 11.68 88 VAL B CA 1
ATOM 1788 C C . VAL B 1 88 ? 51.702 17.026 -3.200 1.00 10.58 88 VAL B C 1
ATOM 1789 O O . VAL B 1 88 ? 51.913 17.075 -1.973 1.00 11.25 88 VAL B O 1
ATOM 1793 N N . GLU B 1 89 ? 50.600 17.501 -3.776 1.00 11.61 89 GLU B N 1
ATOM 1794 C CA . GLU B 1 89 ? 49.548 18.153 -2.985 1.00 13.89 89 GLU B CA 1
ATOM 1795 C C . GLU B 1 89 ? 48.950 17.227 -1.927 1.00 11.94 89 GLU B C 1
ATOM 1796 O O . GLU B 1 89 ? 48.749 17.613 -0.772 1.00 12.43 89 GLU B O 1
ATOM 1802 N N . LEU B 1 90 ? 48.667 15.991 -2.326 1.00 8.74 90 LEU B N 1
ATOM 1803 C CA . LEU B 1 90 ? 47.990 15.061 -1.427 1.00 7.41 90 LEU B CA 1
ATOM 1804 C C . LEU B 1 90 ? 48.837 14.352 -0.400 1.00 7.55 90 LEU B C 1
ATOM 1805 O O . LEU B 1 90 ? 48.353 14.058 0.705 1.00 7.91 90 LEU B 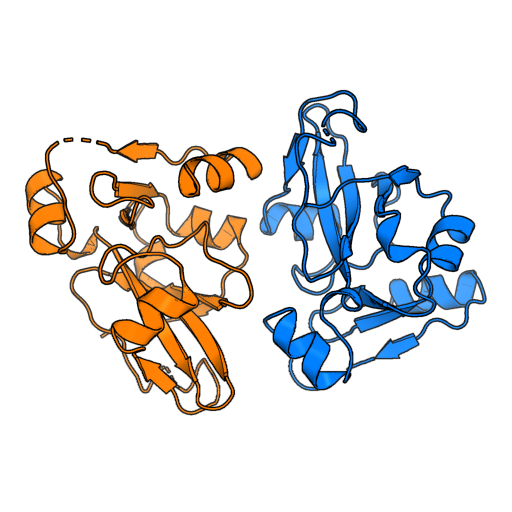O 1
ATOM 1810 N N . THR B 1 91 ? 50.115 14.117 -0.718 1.00 6.41 91 THR B N 1
ATOM 1811 C CA . THR B 1 91 ? 50.960 13.350 0.195 1.00 7.29 91 THR B CA 1
ATOM 1812 C C . THR B 1 91 ? 51.996 14.102 0.978 1.00 7.80 91 THR B C 1
ATOM 1813 O O . THR B 1 91 ? 52.405 13.664 2.053 1.00 9.30 91 THR B O 1
ATOM 1817 N N . GLY B 1 92 ? 52.447 15.222 0.425 1.00 8.19 92 GLY B N 1
ATOM 1818 C CA . GLY B 1 92 ? 53.464 16.010 1.101 1.00 9.39 92 GLY B CA 1
ATOM 1819 C C . GLY B 1 92 ? 54.855 15.462 0.813 1.00 12.84 92 GLY B C 1
ATOM 1820 O O . GLY B 1 92 ? 55.832 15.829 1.477 1.00 13.49 92 GLY B O 1
ATOM 1821 N N . TYR B 1 93 ? 54.926 14.572 -0.175 1.00 12.45 93 TYR B N 1
ATOM 1822 C CA . TYR B 1 93 ? 56.186 13.973 -0.598 1.00 15.83 93 TYR B CA 1
ATOM 1823 C C . TYR B 1 93 ? 56.324 14.186 -2.103 1.00 16.05 93 TYR B C 1
ATOM 1824 O O . TYR B 1 93 ? 55.326 14.320 -2.826 1.00 17.55 93 TYR B O 1
ATOM 1833 N N . PRO B 1 94 ? 57.570 14.214 -2.606 1.00 20.20 94 PRO B N 1
ATOM 1834 C CA . PRO B 1 94 ? 57.845 14.412 -4.033 1.00 21.26 94 PRO B CA 1
ATOM 1835 C C . PRO B 1 94 ? 57.497 13.186 -4.872 1.00 21.96 94 PRO B C 1
ATOM 1836 O O . PRO B 1 94 ? 57.451 12.064 -4.359 1.00 20.32 94 PRO B O 1
ATOM 1840 N N . VAL B 1 95 ? 57.231 13.397 -6.157 1.00 24.31 95 VAL B N 1
ATOM 1841 C CA . VAL B 1 95 ? 56.891 12.285 -7.043 1.00 26.93 95 VAL B CA 1
ATOM 1842 C C . VAL B 1 95 ? 58.063 11.306 -7.054 1.00 27.29 95 VAL B C 1
ATOM 1843 O O . VAL B 1 95 ? 59.220 11.720 -7.126 1.00 27.85 95 VAL B O 1
ATOM 1847 N N . GLY B 1 96 ? 57.761 10.011 -6.983 1.00 27.34 96 GLY B N 1
ATOM 1848 C CA . GLY B 1 96 ? 58.819 9.008 -6.964 1.00 26.54 96 GLY B CA 1
ATOM 1849 C C . GLY B 1 96 ? 59.513 8.917 -5.612 1.00 27.20 96 GLY B C 1
ATOM 1850 O O . GLY B 1 96 ? 60.541 8.250 -5.467 1.00 29.76 96 GLY B O 1
ATOM 1851 N N . GLY B 1 97 ? 58.952 9.594 -4.613 1.00 23.33 97 GLY B N 1
ATOM 1852 C CA . GLY B 1 97 ? 59.524 9.571 -3.281 1.00 17.78 97 GLY B CA 1
ATOM 1853 C C . GLY B 1 97 ? 58.435 9.399 -2.234 1.00 15.04 97 GLY B C 1
ATOM 1854 O O . GLY B 1 97 ? 58.591 9.804 -1.087 1.00 19.26 97 GLY B O 1
ATOM 1855 N N . VAL B 1 98 ? 57.327 8.802 -2.639 1.00 13.47 98 VAL B N 1
ATOM 1856 C CA . VAL B 1 98 ? 56.216 8.575 -1.717 1.00 9.57 98 VAL B CA 1
ATOM 1857 C C . VAL B 1 98 ? 56.448 7.287 -0.922 1.00 10.18 98 VAL B C 1
ATOM 1858 O O . VAL B 1 98 ? 56.655 6.222 -1.513 1.00 9.75 98 VAL B O 1
ATOM 1862 N N . PRO B 1 99 ? 56.454 7.362 0.420 1.00 9.12 99 PRO B N 1
ATOM 1863 C CA . PRO B 1 99 ? 56.649 6.175 1.254 1.00 8.14 99 PRO B CA 1
ATOM 1864 C C . PRO B 1 99 ? 55.311 5.458 1.419 1.00 6.75 99 PRO B C 1
ATOM 1865 O O . PRO B 1 99 ? 54.269 6.027 1.184 1.00 6.00 99 PRO B O 1
ATOM 1869 N N . PRO B 1 100 ? 55.331 4.190 1.821 1.00 6.93 100 PRO B N 1
ATOM 1870 C CA . PRO B 1 100 ? 54.070 3.459 1.999 1.00 7.94 100 PRO B CA 1
ATOM 1871 C C . PRO B 1 100 ? 53.342 3.738 3.311 1.00 7.41 100 PRO B C 1
ATOM 1872 O O . PRO B 1 100 ? 52.187 3.341 3.491 1.00 10.84 100 PRO B O 1
ATOM 1876 N N . VAL B 1 101 ? 54.013 4.445 4.212 1.00 7.12 101 VAL B N 1
ATOM 1877 C CA . VAL B 1 101 ? 53.451 4.753 5.516 1.00 7.87 101 VAL B CA 1
ATOM 1878 C C . VAL B 1 101 ? 53.818 6.188 5.859 1.00 7.93 101 VAL B C 1
ATOM 1879 O O . VAL B 1 101 ? 54.583 6.832 5.134 1.00 7.50 101 VAL B O 1
ATOM 1883 N N . ALA B 1 102 ? 53.304 6.657 6.980 1.00 9.56 102 ALA B N 1
ATOM 1884 C CA . ALA B 1 102 ? 53.513 8.035 7.411 1.00 8.04 102 ALA B CA 1
ATOM 1885 C C . ALA B 1 102 ? 52.943 8.990 6.360 1.00 10.24 102 ALA B C 1
ATOM 1886 O O . ALA B 1 102 ? 53.555 10.014 6.026 1.00 12.20 102 ALA B O 1
ATOM 1888 N N . LEU B 1 103 ? 51.795 8.617 5.809 1.00 7.64 103 LEU B N 1
ATOM 1889 C CA . LEU B 1 103 ? 51.113 9.444 4.821 1.00 7.42 103 LEU B CA 1
ATOM 1890 C C . LEU B 1 103 ? 50.018 10.230 5.527 1.00 7.32 103 LEU B C 1
ATOM 1891 O O . LEU B 1 103 ? 49.600 9.891 6.644 1.00 8.54 103 LEU B O 1
ATOM 1896 N N . PRO B 1 104 ? 49.565 11.328 4.901 1.00 8.46 104 PRO B N 1
ATOM 1897 C CA . PRO B 1 104 ? 48.501 12.118 5.513 1.00 9.18 104 PRO B CA 1
ATOM 1898 C C . PRO B 1 104 ? 47.220 11.313 5.613 1.00 9.51 104 PRO B C 1
ATOM 1899 O O . PRO B 1 104 ? 47.020 10.241 4.988 1.00 8.05 104 PRO B O 1
ATOM 1903 N N . PRO B 1 105 ? 46.288 11.832 6.394 1.00 10.80 105 PRO B N 1
ATOM 1904 C CA . PRO B 1 105 ? 44.999 11.182 6.572 1.00 12.04 105 PRO B CA 1
ATOM 1905 C C . PRO B 1 105 ? 44.239 11.155 5.230 1.00 10.54 105 PRO B C 1
ATOM 1906 O O . PRO B 1 105 ? 44.575 11.857 4.269 1.00 13.25 105 PRO B O 1
ATOM 1910 N N . ASN B 1 106 ? 43.207 10.338 5.192 1.00 10.20 106 ASN B N 1
ATOM 1911 C CA . ASN B 1 106 ? 42.350 10.224 4.024 1.00 10.90 106 ASN B CA 1
ATOM 1912 C C . ASN B 1 106 ? 43.004 9.639 2.793 1.00 7.77 106 ASN B C 1
ATOM 1913 O O . ASN B 1 106 ? 42.681 9.969 1.658 1.00 10.27 106 ASN B O 1
ATOM 1918 N N . ILE B 1 107 ? 43.925 8.723 3.046 1.00 9.28 107 ILE B N 1
ATOM 1919 C CA . ILE B 1 107 ? 44.586 8.019 1.965 1.00 7.40 107 ILE B CA 1
ATOM 1920 C C . ILE B 1 107 ? 44.493 6.544 2.338 1.00 6.63 107 ILE B C 1
ATOM 1921 O O . ILE B 1 107 ? 45.013 6.121 3.379 1.00 7.84 107 ILE B O 1
ATOM 1926 N N . VAL B 1 108 ? 43.824 5.773 1.477 1.00 7.07 108 VAL B N 1
ATOM 1927 C CA . VAL B 1 108 ? 43.582 4.350 1.687 1.00 8.10 108 VAL B CA 1
ATOM 1928 C C . VAL B 1 108 ? 44.738 3.504 1.160 1.00 6.97 108 VAL B C 1
ATOM 1929 O O . VAL B 1 108 ? 45.002 3.492 -0.033 1.00 5.83 108 VAL B O 1
ATOM 1933 N N . LEU B 1 109 ? 45.385 2.770 2.057 1.00 6.99 109 LEU B N 1
ATOM 1934 C CA . LEU B 1 109 ? 46.516 1.917 1.649 1.00 7.42 109 LEU B CA 1
ATOM 1935 C C . LEU B 1 109 ? 46.019 0.613 1.019 1.00 6.45 109 LEU B C 1
ATOM 1936 O O . LEU B 1 109 ? 45.094 -0.016 1.562 1.00 8.36 109 LEU B O 1
ATOM 1941 N N . VAL B 1 110 ? 46.627 0.239 -0.114 1.00 3.42 110 VAL B N 1
ATOM 1942 C CA . VAL B 1 110 ? 46.299 -1.020 -0.825 1.00 6.62 110 VAL B CA 1
ATOM 1943 C C . VAL B 1 110 ? 47.654 -1.698 -1.087 1.00 5.91 110 VAL B C 1
ATOM 1944 O O . VAL B 1 110 ? 48.599 -1.047 -1.545 1.00 6.40 110 VAL B O 1
ATOM 1948 N N . VAL B 1 111 ? 47.780 -2.987 -0.760 1.00 6.14 111 VAL B N 1
ATOM 1949 C CA . VAL B 1 111 ? 49.049 -3.677 -1.009 1.00 5.20 111 VAL B CA 1
ATOM 1950 C C . VAL B 1 111 ? 48.833 -4.798 -2.014 1.00 6.63 111 VAL B C 1
ATOM 1951 O O . VAL B 1 111 ? 47.902 -5.602 -1.870 1.00 6.68 111 VAL B O 1
ATOM 1955 N N . ASP B 1 112 ? 49.681 -4.831 -3.044 1.00 4.73 112 ASP B N 1
ATOM 1956 C CA . ASP B 1 112 ? 49.586 -5.852 -4.097 1.00 6.96 112 ASP B CA 1
ATOM 1957 C C . ASP B 1 112 ? 49.931 -7.199 -3.463 1.00 6.36 112 ASP B C 1
ATOM 1958 O O . ASP B 1 112 ? 50.957 -7.339 -2.785 1.00 7.51 112 ASP B O 1
ATOM 1963 N N . ARG B 1 113 ? 49.066 -8.189 -3.688 1.00 6.04 113 ARG B N 1
ATOM 1964 C CA . ARG B 1 113 ? 49.230 -9.493 -3.041 1.00 5.96 113 ARG B CA 1
ATOM 1965 C C . ARG B 1 113 ? 50.548 -10.218 -3.250 1.00 6.37 113 ARG B C 1
ATOM 1966 O O . ARG B 1 113 ? 51.060 -10.849 -2.319 1.00 7.33 113 ARG B O 1
ATOM 1974 N N . ILE B 1 114 ? 51.110 -10.126 -4.443 1.00 4.95 114 ILE B N 1
ATOM 1975 C CA . ILE B 1 114 ? 52.366 -10.839 -4.679 1.00 5.44 114 ILE B CA 1
ATOM 1976 C C . ILE B 1 114 ? 53.470 -10.349 -3.727 1.00 6.48 114 ILE B C 1
ATOM 1977 O O . ILE B 1 114 ? 54.384 -11.078 -3.393 1.00 9.43 114 ILE B O 1
ATOM 1982 N N . LEU B 1 115 ? 53.369 -9.114 -3.242 1.00 5.50 115 LEU B N 1
ATOM 1983 C CA . LEU B 1 115 ? 54.421 -8.618 -2.371 1.00 5.14 115 LEU B CA 1
ATOM 1984 C C . LEU B 1 115 ? 54.488 -9.367 -1.046 1.00 5.94 115 LEU B C 1
ATOM 1985 O O . LEU B 1 115 ? 55.519 -9.392 -0.402 1.00 7.24 115 LEU B O 1
ATOM 1990 N N . LEU B 1 116 ? 53.374 -9.981 -0.648 1.00 7.88 116 LEU B N 1
ATOM 1991 C CA . LEU B 1 116 ? 53.353 -10.704 0.610 1.00 7.41 116 LEU B CA 1
ATOM 1992 C C . LEU B 1 116 ? 54.235 -11.950 0.531 1.00 8.67 116 LEU B C 1
ATOM 1993 O O . LEU B 1 116 ? 54.571 -12.536 1.572 1.00 9.26 116 LEU B O 1
ATOM 1998 N N . SER B 1 117 ? 54.640 -12.339 -0.686 1.00 8.64 117 SER B N 1
ATOM 1999 C CA . SER B 1 117 ? 55.509 -13.509 -0.835 1.00 9.47 117 SER B CA 1
ATOM 2000 C C . SER B 1 117 ? 57.008 -13.173 -0.654 1.00 10.61 117 SER B C 1
ATOM 2001 O O . SER B 1 117 ? 57.892 -14.056 -0.717 1.00 11.75 117 SER B O 1
ATOM 2004 N N . ARG B 1 118 ? 57.302 -11.900 -0.432 1.00 7.89 118 ARG B N 1
ATOM 2005 C CA . ARG B 1 118 ? 58.681 -11.475 -0.183 1.00 6.34 118 ARG B CA 1
ATOM 2006 C C . ARG B 1 118 ? 58.855 -11.174 1.307 1.00 9.11 118 ARG B C 1
ATOM 2007 O O . ARG B 1 118 ? 58.029 -10.487 1.924 1.00 9.64 118 ARG B O 1
ATOM 2015 N N . LYS B 1 119 ? 59.958 -11.654 1.870 1.00 9.19 119 LYS B N 1
ATOM 2016 C CA . LYS B 1 119 ? 60.287 -11.424 3.271 1.00 11.64 119 LYS B CA 1
ATOM 2017 C C . LYS B 1 119 ? 60.571 -9.938 3.529 1.00 12.02 119 LYS B C 1
ATOM 2018 O O . LYS B 1 119 ? 60.202 -9.373 4.576 1.00 10.87 119 LYS B O 1
ATOM 2024 N N . LYS B 1 120 ? 61.261 -9.308 2.586 1.00 11.37 120 LYS B N 1
ATOM 2025 C CA . LYS B 1 120 ? 61.560 -7.896 2.722 1.00 12.57 120 LYS B CA 1
ATOM 2026 C C . LYS B 1 120 ? 61.612 -7.250 1.351 1.00 10.44 120 LYS B C 1
ATOM 2027 O O . LYS B 1 120 ? 61.987 -7.877 0.346 1.00 9.41 120 LYS B O 1
ATOM 2033 N N . VAL B 1 121 ? 61.197 -5.994 1.314 1.00 8.21 121 VAL B N 1
ATOM 2034 C CA . VAL B 1 121 ? 61.215 -5.221 0.085 1.00 8.09 121 VAL B CA 1
ATOM 2035 C C . VAL B 1 121 ? 61.688 -3.835 0.481 1.00 7.01 121 VAL B C 1
ATOM 2036 O O . VAL B 1 121 ? 61.795 -3.534 1.662 1.00 6.86 121 VAL B O 1
ATOM 2040 N N . TYR B 1 122 ? 61.920 -2.988 -0.510 1.00 5.99 122 TYR B N 1
ATOM 2041 C CA . TYR B 1 122 ? 62.406 -1.658 -0.236 1.00 6.67 122 TYR B CA 1
ATOM 2042 C C . TYR B 1 122 ? 61.536 -0.614 -0.883 1.00 7.19 122 TYR B C 1
ATOM 2043 O O . TYR B 1 122 ? 61.304 -0.664 -2.094 1.00 7.12 122 TYR B O 1
ATOM 2052 N N . GLY B 1 123 ? 61.073 0.345 -0.080 1.00 5.85 123 GLY B N 1
ATOM 2053 C CA . GLY B 1 123 ? 60.236 1.426 -0.585 1.00 7.29 123 GLY B CA 1
ATOM 2054 C C . GLY B 1 123 ? 60.777 2.794 -0.194 1.00 7.40 123 GLY B C 1
ATOM 2055 O O . GLY B 1 123 ? 61.892 2.891 0.330 1.00 9.30 123 GLY B O 1
ATOM 2056 N N . GLY B 1 124 ? 59.982 3.838 -0.438 1.00 9.51 124 GLY B N 1
ATOM 2057 C CA . GLY B 1 124 ? 60.377 5.188 -0.059 1.00 10.15 124 GLY B CA 1
ATOM 2058 C C . GLY B 1 124 ? 60.595 5.328 1.440 1.00 8.45 124 GLY B C 1
ATOM 2059 O O . GLY B 1 124 ? 59.811 4.817 2.260 1.00 10.91 124 GLY B O 1
ATOM 2060 N N . GLY B 1 125 ? 61.655 6.047 1.824 1.00 7.89 125 GLY B N 1
ATOM 2061 C CA . GLY B 1 125 ? 61.968 6.203 3.236 1.00 9.91 125 GLY B CA 1
ATOM 2062 C C . GLY B 1 125 ? 61.543 7.529 3.840 1.00 9.80 125 GLY B C 1
ATOM 2063 O O . GLY B 1 125 ? 61.865 7.830 4.991 1.00 10.39 125 GLY B O 1
ATOM 2064 N N . GLY B 1 126 ? 60.818 8.318 3.071 1.00 12.24 126 GLY B N 1
ATOM 2065 C CA . GLY B 1 126 ? 60.353 9.590 3.598 1.00 15.50 126 GLY B CA 1
ATOM 2066 C C . GLY B 1 126 ? 61.205 10.782 3.227 1.00 17.15 126 GLY B C 1
ATOM 2067 O O . GLY B 1 126 ? 60.863 11.915 3.572 1.00 16.03 126 GLY B O 1
ATOM 2068 N N . ARG B 1 127 ? 62.331 10.524 2.563 1.00 17.09 127 ARG B N 1
ATOM 2069 C CA . ARG B 1 127 ? 63.219 11.588 2.087 1.00 18.20 127 ARG B CA 1
ATOM 2070 C C . ARG B 1 127 ? 64.014 10.966 0.944 1.00 17.42 127 ARG B C 1
ATOM 2071 O O . ARG B 1 127 ? 64.125 9.754 0.865 1.00 16.93 127 ARG B O 1
ATOM 2079 N N . GLU B 1 128 ? 64.537 11.793 0.045 1.00 17.83 128 GLU B N 1
ATOM 2080 C CA . GLU B 1 128 ? 65.245 11.293 -1.122 1.00 18.70 128 GLU B CA 1
ATOM 2081 C C . GLU B 1 128 ? 66.454 10.412 -0.856 1.00 15.40 128 GLU B C 1
ATOM 2082 O O . GLU B 1 128 ? 66.776 9.569 -1.676 1.00 16.68 128 GLU B O 1
ATOM 2088 N N . ASN B 1 129 ? 67.113 10.599 0.283 1.00 13.76 129 ASN B N 1
ATOM 2089 C CA . ASN B 1 129 ? 68.302 9.806 0.578 1.00 14.48 129 ASN B CA 1
ATOM 2090 C C . ASN B 1 129 ? 68.095 8.657 1.559 1.00 13.39 129 ASN B C 1
ATOM 2091 O O . ASN B 1 129 ? 69.037 8.214 2.227 1.00 12.00 129 ASN B O 1
ATOM 2096 N N . ALA B 1 130 ? 66.870 8.161 1.661 1.00 10.48 130 ALA B N 1
ATOM 2097 C CA . ALA B 1 130 ? 66.602 7.054 2.556 1.00 10.03 130 ALA B CA 1
ATOM 2098 C C . ALA B 1 130 ? 65.565 6.119 1.969 1.00 9.87 130 ALA B C 1
ATOM 2099 O O . ALA B 1 130 ? 64.594 6.566 1.351 1.00 11.56 130 ALA B O 1
ATOM 2101 N N . LEU B 1 131 ? 65.805 4.820 2.117 1.00 8.08 131 LEU B N 1
ATOM 2102 C CA . LEU B 1 131 ? 64.853 3.814 1.655 1.00 9.29 131 LEU B CA 1
ATOM 2103 C C . LEU B 1 131 ? 64.363 3.051 2.858 1.00 9.81 131 LEU B C 1
ATOM 2104 O O . LEU B 1 131 ? 65.105 2.807 3.807 1.00 10.11 131 LEU B O 1
ATOM 2109 N N . LEU B 1 132 ? 63.093 2.678 2.838 1.00 6.68 132 LEU B N 1
ATOM 2110 C CA . LEU B 1 132 ? 62.542 1.906 3.933 1.00 6.42 132 LEU B CA 1
ATOM 2111 C C . LEU B 1 132 ? 62.606 0.425 3.620 1.00 8.12 132 LEU B C 1
ATOM 2112 O O . LEU B 1 132 ? 62.080 -0.017 2.605 1.00 6.31 132 LEU B O 1
ATOM 2117 N N . GLU B 1 133 ? 63.256 -0.335 4.496 1.00 7.45 133 GLU B N 1
ATOM 2118 C CA . GLU B 1 133 ? 63.343 -1.791 4.319 1.00 7.20 133 GLU B CA 1
ATOM 2119 C C . GLU B 1 133 ? 62.234 -2.345 5.182 1.00 9.01 133 GLU B C 1
ATOM 2120 O O . GLU B 1 133 ? 62.245 -2.125 6.382 1.00 8.73 133 GLU B O 1
ATOM 2126 N N . PHE B 1 134 ? 61.292 -3.069 4.586 1.00 8.28 134 PHE B N 1
ATOM 2127 C CA . PHE B 1 134 ? 60.154 -3.561 5.376 1.00 7.13 134 PHE B CA 1
ATOM 2128 C C . PHE B 1 134 ? 59.570 -4.870 4.882 1.00 8.64 134 PHE B C 1
ATOM 2129 O O . PHE B 1 134 ? 59.857 -5.343 3.779 1.00 8.95 134 PHE B O 1
ATOM 2137 N N . SER B 1 135 ? 58.751 -5.479 5.729 1.00 7.92 135 SER B N 1
ATOM 2138 C CA . SER B 1 135 ? 58.100 -6.721 5.386 1.00 8.87 135 SER B CA 1
ATOM 2139 C C . SER B 1 135 ? 56.664 -6.410 4.948 1.00 6.88 135 SER B C 1
ATOM 2140 O O . SER B 1 135 ? 55.892 -5.835 5.724 1.00 7.05 135 SER B O 1
ATOM 2143 N N . PRO B 1 136 ? 56.284 -6.787 3.712 1.00 5.97 136 PRO B N 1
ATOM 2144 C CA . PRO B 1 136 ? 54.916 -6.511 3.270 1.00 7.17 136 PRO B CA 1
ATOM 2145 C C . PRO B 1 136 ? 53.870 -7.153 4.206 1.00 6.10 136 PRO B C 1
ATOM 2146 O O . PRO B 1 136 ? 52.847 -6.547 4.488 1.00 6.86 136 PRO B O 1
ATOM 2150 N N . ARG B 1 137 ? 54.117 -8.380 4.676 1.00 6.37 137 ARG B N 1
ATOM 2151 C CA . ARG B 1 137 ? 53.153 -9.010 5.595 1.00 9.04 137 ARG B CA 1
ATOM 2152 C C . ARG B 1 137 ? 52.992 -8.172 6.863 1.00 8.89 137 ARG B C 1
ATOM 2153 O O . ARG B 1 137 ? 51.865 -7.987 7.362 1.00 9.54 137 ARG B O 1
ATOM 2161 N N . GLU B 1 138 ? 54.109 -7.671 7.386 1.00 8.19 138 GLU B N 1
ATOM 2162 C CA . GLU B 1 138 ? 54.059 -6.855 8.584 1.00 7.33 138 GLU B CA 1
ATOM 2163 C C . GLU B 1 138 ? 53.327 -5.543 8.303 1.00 8.57 138 GLU B C 1
ATOM 2164 O O . GLU B 1 138 ? 52.630 -5.026 9.180 1.00 7.56 138 GLU B O 1
ATOM 2170 N N . LEU B 1 139 ? 53.507 -4.991 7.097 1.00 6.96 139 LEU B N 1
ATOM 2171 C CA . LEU B 1 139 ? 52.823 -3.731 6.767 1.00 6.69 139 LEU B CA 1
ATOM 2172 C C . LEU B 1 139 ? 51.312 -3.937 6.788 1.00 7.43 139 LEU B C 1
ATOM 2173 O O . LEU B 1 139 ? 50.584 -3.145 7.373 1.00 7.66 139 LEU B O 1
ATOM 2178 N N . VAL B 1 140 ? 50.846 -5.025 6.178 1.00 7.27 140 VAL B N 1
ATOM 2179 C CA . VAL B 1 140 ? 49.420 -5.291 6.135 1.00 7.80 140 VAL B CA 1
ATOM 2180 C C . VAL B 1 140 ? 48.921 -5.632 7.534 1.00 8.02 140 VAL B C 1
ATOM 2181 O O . VAL B 1 140 ? 47.853 -5.173 7.953 1.00 10.68 140 VAL B O 1
ATOM 2185 N N . GLU B 1 141 ? 49.710 -6.396 8.278 1.00 9.77 141 GLU B N 1
ATOM 2186 C CA . GLU B 1 141 ? 49.293 -6.771 9.629 1.00 12.16 141 GLU B CA 1
ATOM 2187 C C . GLU B 1 141 ? 49.176 -5.542 10.528 1.00 11.34 141 GLU B C 1
ATOM 2188 O O . GLU B 1 141 ? 48.253 -5.440 11.335 1.00 10.69 141 GLU B O 1
ATOM 2194 N N . ALA B 1 142 ? 50.093 -4.598 10.384 1.00 8.86 142 ALA B N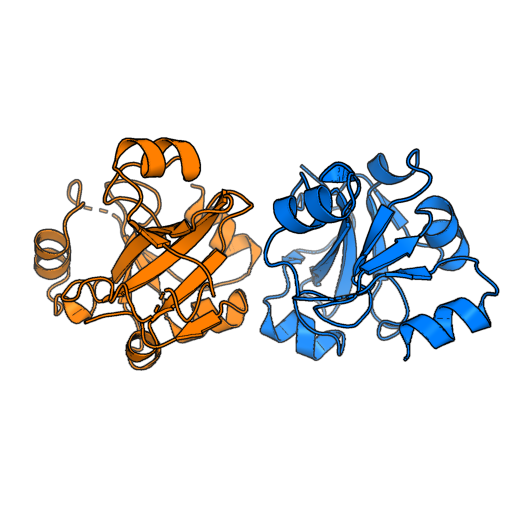 1
ATOM 2195 C CA . ALA B 1 142 ? 50.051 -3.419 11.243 1.00 10.88 142 ALA B CA 1
ATOM 2196 C C . ALA B 1 142 ? 48.966 -2.391 10.898 1.00 11.69 142 ALA B C 1
ATOM 2197 O O . ALA B 1 142 ? 48.525 -1.645 11.756 1.00 8.59 142 ALA B O 1
ATOM 2199 N N . THR B 1 143 ? 48.561 -2.357 9.636 1.00 8.56 143 THR B N 1
ATOM 2200 C CA . THR B 1 143 ? 47.590 -1.388 9.143 1.00 8.50 143 THR B CA 1
ATOM 2201 C C . THR B 1 143 ? 46.196 -1.907 8.833 1.00 10.76 143 THR B C 1
ATOM 2202 O O . THR B 1 143 ? 45.238 -1.129 8.833 1.00 12.42 143 THR B O 1
ATOM 2206 N N . GLY B 1 144 ? 46.090 -3.206 8.563 1.00 9.94 144 GLY B N 1
ATOM 2207 C CA . GLY B 1 144 ? 44.820 -3.789 8.176 1.00 9.16 144 GLY B CA 1
ATOM 2208 C C . GLY B 1 144 ? 44.487 -3.384 6.742 1.00 10.26 144 GLY B C 1
ATOM 2209 O O . GLY B 1 144 ? 43.332 -3.432 6.324 1.00 10.43 144 GLY B O 1
ATOM 2210 N N . ALA B 1 145 ? 45.511 -2.990 5.987 1.00 10.09 145 ALA B N 1
ATOM 2211 C CA . ALA B 1 145 ? 45.319 -2.556 4.596 1.00 9.01 145 ALA B CA 1
ATOM 2212 C C . ALA B 1 145 ? 44.687 -3.634 3.757 1.00 9.09 145 ALA B C 1
ATOM 2213 O O . ALA B 1 145 ? 44.886 -4.827 3.999 1.00 9.93 145 ALA B O 1
ATOM 2215 N N . VAL B 1 146 ? 43.919 -3.217 2.761 1.00 9.62 146 VAL B N 1
ATOM 2216 C CA . VAL B 1 146 ? 43.312 -4.189 1.861 1.00 10.21 146 VAL B CA 1
ATOM 2217 C C . VAL B 1 146 ? 44.410 -4.731 0.952 1.00 10.51 146 VAL B C 1
ATOM 2218 O O . VAL B 1 146 ? 45.323 -3.997 0.559 1.00 8.14 146 VAL B O 1
ATOM 2222 N N . VAL B 1 147 ? 44.311 -6.020 0.632 1.00 7.27 147 VAL B N 1
ATOM 2223 C CA . VAL B 1 147 ? 45.274 -6.666 -0.242 1.00 6.18 147 VAL B CA 1
ATOM 2224 C C . VAL B 1 147 ? 44.496 -7.132 -1.478 1.00 8.04 147 VAL B C 1
ATOM 2225 O O . VAL B 1 147 ? 43.405 -7.670 -1.350 1.00 9.38 147 VAL B O 1
ATOM 2229 N N . ALA B 1 148 ? 45.048 -6.911 -2.668 1.00 6.50 148 ALA B N 1
ATOM 2230 C CA . ALA B 1 148 ? 44.373 -7.340 -3.883 1.00 7.15 148 ALA B CA 1
ATOM 2231 C C . ALA B 1 148 ? 45.426 -7.551 -4.942 1.00 8.44 148 ALA B C 1
ATOM 2232 O O . ALA B 1 148 ? 46.570 -7.171 -4.754 1.00 7.36 148 ALA B O 1
ATOM 2234 N N . ASP B 1 149 ? 45.050 -8.168 -6.054 1.00 8.89 149 ASP B N 1
ATOM 2235 C CA . ASP B 1 149 ? 46.009 -8.341 -7.130 1.00 9.20 149 ASP B CA 1
ATOM 2236 C C . ASP B 1 149 ? 45.788 -7.147 -8.056 1.00 12.41 149 ASP B C 1
ATOM 2237 O O . ASP B 1 149 ? 44.870 -7.143 -8.881 1.00 12.25 149 ASP B O 1
ATOM 2242 N N . VAL B 1 150 ? 46.653 -6.147 -7.922 1.00 10.43 150 VAL B N 1
ATOM 2243 C CA . VAL B 1 150 ? 46.470 -4.906 -8.676 1.00 9.52 150 VAL B CA 1
ATOM 2244 C C . VAL B 1 150 ? 47.580 -4.474 -9.590 1.00 11.69 150 VAL B C 1
ATOM 2245 O O . VAL B 1 150 ? 47.565 -3.344 -10.056 1.00 13.11 150 VAL B O 1
ATOM 2249 N N . SER B 1 151 ? 48.539 -5.351 -9.852 1.00 10.80 151 SER B N 1
ATOM 2250 C CA . SER B 1 151 ? 49.644 -4.995 -10.738 1.00 7.96 151 SER B CA 1
ATOM 2251 C C . SER B 1 151 ? 49.608 -5.842 -11.999 1.00 9.29 151 SER B C 1
ATOM 2252 O O . SER B 1 151 ? 48.975 -6.888 -12.025 1.00 11.16 151 SER B O 1
ATOM 2255 N N . GLU B 1 152 ? 50.316 -5.391 -13.029 1.00 10.25 152 GLU B N 1
ATOM 2256 C CA . GLU B 1 152 ? 50.400 -6.145 -14.275 1.00 10.86 152 GLU B CA 1
ATOM 2257 C C . GLU B 1 152 ? 51.708 -5.839 -14.992 1.00 11.83 152 GLU B C 1
ATOM 2258 O O . GLU B 1 152 ? 52.012 -6.550 -15.965 1.00 14.13 152 GLU B O 1
#

Nearest PDB structures (foldseek):
  1wdv-assembly2_B  TM=9.824E-01  e=5.085E-27  Aeropyrum pernix K1
  3rij-assembly2_B  TM=9.033E-01  e=4.940E-15  Thermus thermophilus HB8
  2cx5-assembly3_C  TM=9.112E-01  e=9.359E-15  Thermus thermophilus
  3ri0-assembly2_B  TM=8.914E-01  e=1.288E-14  Thermus thermophilus HB8
  3ri0-assembly1_A  TM=8.988E-01  e=4.612E-13  Thermus thermophilus HB8